Protein 5YKJ (pdb70)

CATH classification: 3.40.30.10 (+1 more: 3.30.1020.10)

Solvent-accessible surface area: 11022 Å² total

Foldseek 3Di:
DDDFQDFADWDWFQKLVGIDIVLVVLAQAKEKEWFDAAAPDPLLVQLLVCQVCVVLQVVLRYAYEYEYQAARVRVVVSQVVSCVVSVHPGRPYIYTHQPFCPSVVSVVQAVDTGHGDDPPPRRQSRGKMFIAHSVRGTHDMDGDTSVDRDDPVVVSQVSVQVVCCVVQVWHADPPDGPQDWTWHALVAQPVNCCVRQNDWDPPDRGTITGTD

B-factor: mean 19.92, std 13.07, range [5.74, 84.4]

Sequence (212 aa):
MLRINSDAPNFDADTTVGKINFYDYLGDSWGVLFSHPADFTPVTTEVSAFAKLKPEFDKRNVKLIGLLSVEDVESHEKWIQDIKEIAKVKNVGFPIIGDTFRNVAFLYDMVDAEGFKNINDGSLKTVRSVFVIDPKKKIRLIFTYPSSTVGRNTSEVLRVIDALQLTDKEGVVTPINWQPADDVIIPPSVSNDEAKAKFGQFNEIKPYLRFTKS

Secondary structure (DSSP, 8-state):
---TTSBPPP-EE-BTTSSEEHHHHHTTSEEEEEEES-SS----HHHHHHHHTHHHHHTTTEEEEEEESS-HHHHHHHHHHHHHHHT-S---S-EEE-TTSHHHHHTTS-S--S----SSSTTTT--EEEEE-TTSBEEEEEE--TTS---HHHHHHHHHHHHHHHHHS-B--TT--TTS-EE--TTS-HHHHHHHH---EEEETTEEEE--

Nearest PDB structures (foldseek):
  5ykj-assembly1_A  TM=1.005E+00  e=1.558E-47  Saccharomyces cerevisiae S288C
  1prx-assembly1_A  TM=9.474E-01  e=1.521E-27  Homo sapiens
  1prx-assembly1_B  TM=9.211E-01  e=3.676E-27  Homo sapiens
  2v41-assembly4_H  TM=9.038E-01  e=1.894E-26  Arenicola marina
  5b6n-assembly2_C  TM=9.114E-01  e=2.012E-24  Homo sapiens

Radius of gyration: 19.31 Å; Cα contacts (8 Å, |Δi|>4): 382; chains: 1; bounding box: 30×36×59 Å

Organism: Saccharomyces cerevisiae (strain ATCC 204508 / S288c) (NCBI:txid559292)

GO terms:
  GO:0005739 mitochondrion (C, IDA)
  GO:0045454 cell redox homeostasis (P, IDA)
  GO:0008379 thioredoxin peroxidase activity (F, IDA)
  GO:0005739 mitochondrion (C, HDA)
  GO:0045454 cell redox homeostasis (P, IMP)
  GO:0008379 thioredoxin peroxidase activity (F, IMP)

Structure (mmCIF, N/CA/C/O backbone):
data_5YKJ
#
_entry.id   5YKJ
#
_cell.length_a   84.030
_cell.length_b   84.030
_cell.length_c   62.784
_cell.angle_alpha   90.00
_cell.angle_beta   90.00
_cell.angle_gamma   90.00
#
_symmetry.space_group_name_H-M   'P 41 21 2'
#
loop_
_entity.id
_entity.type
_entity.pdbx_description
1 polymer 'Peroxiredoxin PRX1, mitochondrial'
2 non-polymer GLYCEROL
3 non-polymer 'SODIUM ION'
4 water water
#
loop_
_atom_site.group_PDB
_atom_site.id
_atom_site.type_symbol
_atom_site.label_atom_id
_atom_site.label_alt_id
_atom_site.label_comp_id
_atom_site.label_asym_id
_atom_site.label_entity_id
_atom_site.label_seq_id
_atom_site.pdbx_PDB_ins_code
_atom_site.Cartn_x
_atom_site.Cartn_y
_atom_site.Cartn_z
_atom_site.occupancy
_atom_site.B_iso_or_equiv
_atom_site.auth_seq_id
_atom_site.auth_comp_id
_atom_site.auth_asym_id
_atom_site.auth_atom_id
_atom_site.pdbx_PDB_model_num
ATOM 1 N N . MET A 1 1 ? 30.462 25.010 -1.905 1.00 21.87 48 MET A N 1
ATOM 2 C CA . MET A 1 1 ? 29.581 24.282 -1.034 1.00 11.39 48 MET A CA 1
ATOM 3 C C . MET A 1 1 ? 29.475 22.849 -1.539 1.00 8.89 48 MET A C 1
ATOM 4 O O . MET A 1 1 ? 29.635 22.583 -2.680 1.00 11.31 48 MET A O 1
ATOM 17 N N . LEU A 1 2 ? 29.176 21.949 -0.622 1.00 9.75 49 LEU A N 1
ATOM 18 C CA . LEU A 1 2 ? 28.956 20.575 -0.994 1.00 9.56 49 LEU A CA 1
ATOM 19 C C . LEU A 1 2 ? 27.621 20.488 -1.751 1.00 9.98 49 LEU A C 1
ATOM 20 O O . LEU A 1 2 ? 26.687 21.065 -1.378 1.00 8.96 49 LEU A O 1
ATOM 36 N N . ARG A 1 3 ? 27.616 19.705 -2.806 1.00 7.82 50 ARG A N 1
ATOM 37 C CA . ARG A 1 3 ? 26.465 19.432 -3.610 1.00 7.55 50 ARG A CA 1
ATOM 38 C C . ARG A 1 3 ? 26.554 17.972 -4.063 1.00 10.81 50 ARG A C 1
ATOM 39 O O . ARG A 1 3 ? 27.519 17.348 -3.867 1.00 8.61 50 ARG A O 1
ATOM 60 N N . ILE A 1 4 ? 25.517 17.487 -4.712 1.00 9.20 51 ILE A N 1
ATOM 61 C CA . ILE A 1 4 ? 25.570 16.146 -5.238 1.00 8.27 51 ILE A CA 1
ATOM 62 C C . ILE A 1 4 ? 26.764 16.134 -6.187 1.00 9.18 51 ILE A C 1
ATOM 63 O O . ILE A 1 4 ? 27.051 17.076 -6.824 1.00 8.90 51 ILE A O 1
ATOM 79 N N . ASN A 1 5 ? 27.455 15.016 -6.173 1.00 8.25 52 ASN A N 1
ATOM 80 C CA . ASN A 1 5 ? 28.663 14.740 -6.910 1.00 13.63 52 ASN A CA 1
ATOM 81 C C . ASN A 1 5 ? 29.943 15.266 -6.307 1.00 10.25 52 ASN A C 1
ATOM 82 O O . ASN A 1 5 ? 30.948 15.018 -6.819 1.00 14.80 52 ASN A O 1
ATOM 93 N N . SER A 1 6 ? 29.839 15.976 -5.193 1.00 11.61 53 SER A N 1
ATOM 94 C CA . SER A 1 6 ? 30.994 16.423 -4.460 1.00 10.58 53 SER A CA 1
ATOM 95 C C . SER A 1 6 ? 31.543 15.228 -3.660 1.00 10.51 53 SER A C 1
ATOM 96 O O . SER A 1 6 ? 30.844 14.371 -3.349 1.00 12.86 53 SER A O 1
ATOM 104 N N . ASP A 1 7 ? 32.810 15.276 -3.349 1.00 12.63 54 ASP A N 1
ATOM 105 C CA . ASP A 1 7 ? 33.395 14.289 -2.486 1.00 11.88 54 ASP A CA 1
ATOM 106 C C . ASP A 1 7 ? 32.927 14.570 -1.063 1.00 12.46 54 ASP A C 1
ATOM 107 O O . ASP A 1 7 ? 32.940 15.631 -0.642 1.00 9.86 54 ASP A O 1
ATOM 116 N N . ALA A 1 8 ? 32.568 13.522 -0.361 1.00 11.49 55 ALA A N 1
ATOM 117 C CA . ALA A 1 8 ? 32.228 13.638 1.025 1.00 8.55 55 ALA A CA 1
ATOM 118 C C . ALA A 1 8 ? 33.551 13.745 1.801 1.00 9.78 55 ALA A C 1
ATOM 119 O O . ALA A 1 8 ? 34.343 12.909 1.786 1.00 10.17 55 ALA A O 1
ATOM 126 N N . PRO A 1 9 ? 33.731 14.863 2.497 1.00 7.77 56 PRO A N 1
ATOM 127 C CA . PRO A 1 9 ? 34.988 15.046 3.215 1.00 12.02 56 PRO A CA 1
ATOM 128 C C . PRO A 1 9 ? 35.214 14.039 4.327 1.00 10.44 56 PRO A C 1
ATOM 129 O O . PRO A 1 9 ? 34.343 13.737 5.018 1.00 10.01 56 PRO A O 1
ATOM 140 N N . ASN A 1 10 ? 36.440 13.560 4.434 1.00 10.18 57 ASN A N 1
ATOM 141 C CA . ASN A 1 10 ? 36.792 12.664 5.486 1.00 10.78 57 ASN A CA 1
ATOM 142 C C . ASN A 1 10 ? 37.025 13.430 6.789 1.00 12.14 57 ASN A C 1
ATOM 143 O O . ASN A 1 10 ? 37.294 14.566 6.783 1.00 11.33 57 ASN A O 1
ATOM 154 N N . PHE A 1 11 ? 36.918 12.733 7.893 1.00 9.06 58 PHE A N 1
ATOM 155 C CA . PHE A 1 11 ? 37.089 13.331 9.184 1.00 12.09 58 PHE A CA 1
ATOM 156 C C . PHE A 1 11 ? 37.366 12.273 10.226 1.00 12.03 58 PHE A C 1
ATOM 157 O O . PHE A 1 11 ? 37.094 11.191 10.017 1.00 11.08 58 PHE A O 1
ATOM 174 N N . ASP A 1 12 ? 37.884 12.714 11.354 1.00 15.35 59 ASP A N 1
ATOM 175 C CA . ASP A 1 12 ? 38.077 11.894 12.512 1.00 13.02 59 ASP A CA 1
ATOM 176 C C . ASP A 1 12 ? 37.099 12.413 13.557 1.00 16.57 59 ASP A C 1
ATOM 177 O O . ASP A 1 12 ? 36.918 13.561 13.666 1.00 13.66 59 ASP A O 1
ATOM 186 N N . ALA A 1 13 ? 36.490 11.526 14.301 1.00 13.19 60 ALA A N 1
ATOM 187 C CA . ALA A 1 13 ? 35.552 11.947 15.311 1.00 14.04 60 ALA A CA 1
ATOM 188 C C . ALA A 1 13 ? 35.417 10.938 16.418 1.00 16.00 60 ALA A C 1
ATOM 189 O O . ALA A 1 13 ? 35.706 9.833 16.248 1.00 11.57 60 ALA A O 1
ATOM 196 N N . ASP A 1 14 ? 34.931 11.438 17.538 1.00 15.29 61 ASP A N 1
ATOM 197 C CA . ASP A 1 14 ? 34.555 10.650 18.679 1.00 13.67 61 ASP A CA 1
ATOM 198 C C . ASP A 1 14 ? 33.079 10.273 18.453 1.00 14.72 61 ASP A C 1
ATOM 199 O O . ASP A 1 14 ? 32.306 11.068 18.047 1.00 13.34 61 ASP A O 1
ATOM 208 N N . THR A 1 15 ? 32.775 9.020 18.708 1.00 13.20 62 THR A N 1
ATOM 209 C CA . THR A 1 15 ? 31.455 8.491 18.505 1.00 11.34 62 THR A CA 1
ATOM 210 C C . THR A 1 15 ? 31.097 7.472 19.583 1.00 11.88 62 THR A C 1
ATOM 211 O O . THR A 1 15 ? 31.906 7.112 20.388 1.00 13.68 62 THR A O 1
ATOM 222 N N . THR A 1 16 ? 29.854 7.030 19.502 1.00 17.28 63 THR A N 1
ATOM 223 C CA . THR A 1 16 ? 29.278 6.053 20.396 1.00 17.12 63 THR A CA 1
ATOM 224 C C . THR A 1 16 ? 29.937 4.706 20.234 1.00 27.48 63 THR A C 1
ATOM 225 O O . THR A 1 16 ? 29.723 3.879 21.046 1.00 19.55 63 THR A O 1
ATOM 236 N N . VAL A 1 17 ? 30.691 4.506 19.171 1.00 17.36 64 VAL A N 1
ATOM 237 C CA . VAL A 1 17 ? 31.456 3.265 18.957 1.00 14.83 64 VAL A CA 1
ATOM 238 C C . VAL A 1 17 ? 32.951 3.438 19.115 1.00 19.19 64 VAL A C 1
ATOM 239 O O . VAL A 1 17 ? 33.680 2.580 18.759 1.00 20.93 64 VAL A O 1
ATOM 252 N N . GLY A 1 18 ? 33.345 4.571 19.647 1.00 16.36 65 GLY A N 1
ATOM 253 C CA . GLY A 1 18 ? 34.724 4.942 19.821 1.00 21.60 65 GLY A CA 1
ATOM 254 C C . GLY A 1 18 ? 35.205 5.877 18.729 1.00 18.57 65 GLY A C 1
ATOM 255 O O . GLY A 1 18 ? 34.447 6.261 17.893 1.00 16.06 65 GLY A O 1
ATOM 259 N N . LYS A 1 19 ? 36.467 6.242 18.755 1.00 16.39 66 LYS A N 1
ATOM 260 C CA . LYS A 1 19 ? 36.996 7.086 17.749 1.00 14.71 66 LYS A CA 1
ATOM 261 C C . LYS A 1 19 ? 37.003 6.412 16.376 1.00 19.78 66 LYS A C 1
ATOM 262 O O . LYS A 1 19 ? 37.377 5.310 16.252 1.00 19.24 66 LYS A O 1
ATOM 281 N N . ILE A 1 20 ? 36.592 7.151 15.364 1.00 14.74 67 ILE A N 1
ATOM 282 C CA . ILE A 1 20 ? 36.578 6.662 14.024 1.00 16.77 67 ILE A CA 1
ATOM 283 C C . ILE A 1 20 ? 37.209 7.635 13.048 1.00 13.36 67 ILE A C 1
ATOM 284 O O . ILE A 1 20 ? 37.387 8.759 13.329 1.00 14.52 67 ILE A O 1
ATOM 300 N N . ASN A 1 21 ? 37.531 7.101 11.893 1.00 14.79 68 ASN A N 1
ATOM 301 C CA . ASN A 1 21 ? 37.929 7.863 10.749 1.00 13.02 68 ASN A CA 1
ATOM 302 C C . ASN A 1 21 ? 36.736 7.524 9.825 1.00 13.20 68 ASN A C 1
ATOM 303 O O . ASN A 1 21 ? 36.441 6.425 9.666 1.00 13.07 68 ASN A O 1
ATOM 314 N N . PHE A 1 22 ? 36.085 8.518 9.249 1.00 11.59 69 PHE A N 1
ATOM 315 C CA . PHE A 1 22 ? 34.907 8.276 8.462 1.00 11.63 69 PHE A CA 1
ATOM 316 C C . PHE A 1 22 ? 35.081 7.357 7.281 1.00 12.06 69 PHE A C 1
ATOM 317 O O . PHE A 1 22 ? 34.321 6.498 7.094 1.00 11.55 69 PHE A O 1
ATOM 334 N N . TYR A 1 23 ? 36.102 7.585 6.493 1.00 11.11 70 TYR A N 1
ATOM 335 C CA . TYR A 1 23 ? 36.351 6.750 5.337 1.00 13.93 70 TYR A CA 1
ATOM 336 C C . TYR A 1 23 ? 36.615 5.285 5.746 1.00 16.49 70 TYR A C 1
ATOM 337 O O . TYR A 1 23 ? 36.144 4.392 5.136 1.00 11.29 70 TYR A O 1
ATOM 355 N N . ASP A 1 24 ? 37.389 5.125 6.805 1.00 13.70 71 ASP A N 1
ATOM 356 C CA . ASP A 1 24 ? 37.694 3.815 7.333 1.00 14.78 71 ASP A CA 1
ATOM 357 C C . ASP A 1 24 ? 36.437 3.136 7.821 1.00 14.79 71 ASP A C 1
ATOM 358 O O . ASP A 1 24 ? 36.275 1.962 7.617 1.00 16.66 71 ASP A O 1
ATOM 367 N N . TYR A 1 25 ? 35.560 3.882 8.464 1.00 14.95 72 TYR A N 1
ATOM 368 C CA . TYR A 1 25 ? 34.342 3.281 8.929 1.00 18.65 72 TYR A CA 1
ATOM 369 C C . TYR A 1 25 ? 33.509 2.768 7.759 1.00 18.98 72 TYR A C 1
ATOM 370 O O . TYR A 1 25 ? 32.969 1.712 7.796 1.00 12.47 72 TYR A O 1
ATOM 388 N N . LEU A 1 26 ? 33.385 3.594 6.742 1.00 11.46 73 LEU A N 1
ATOM 389 C CA . LEU A 1 26 ? 32.606 3.252 5.588 1.00 12.04 73 LEU A CA 1
ATOM 390 C C . LEU A 1 26 ? 33.190 2.103 4.783 1.00 17.00 73 LEU A C 1
ATOM 391 O O . LEU A 1 26 ? 32.508 1.325 4.287 1.00 13.45 73 LEU A O 1
ATOM 407 N N . GLY A 1 27 ? 34.490 2.095 4.668 1.00 18.10 74 GLY A N 1
ATOM 408 C CA . GLY A 1 27 ? 35.133 1.081 3.880 1.00 17.47 74 GLY A CA 1
ATOM 409 C C . GLY A 1 27 ? 34.686 1.164 2.455 1.00 18.44 74 GLY A C 1
ATOM 410 O O . GLY A 1 27 ? 34.651 2.204 1.896 1.00 17.79 74 GLY A O 1
ATOM 414 N N . ASP A 1 28 ? 34.331 0.027 1.889 1.00 16.36 75 ASP A N 1
ATOM 415 C CA . ASP A 1 28 ? 33.828 -0.039 0.549 1.00 15.30 75 ASP A CA 1
ATOM 416 C C . ASP A 1 28 ? 32.290 -0.121 0.500 1.00 21.83 75 ASP A C 1
ATOM 417 O O . ASP A 1 28 ? 31.757 -0.514 -0.461 1.00 21.16 75 ASP A O 1
ATOM 426 N N . SER A 1 29 ? 31.618 0.243 1.569 1.00 16.01 76 SER A N 1
ATOM 427 C CA . SER A 1 29 ? 30.195 0.209 1.616 1.00 10.95 76 SER A CA 1
ATOM 428 C C . SER A 1 29 ? 29.622 1.564 1.203 1.00 12.51 76 SER A C 1
ATOM 429 O O . SER A 1 29 ? 30.314 2.535 1.162 1.00 12.50 76 SER A O 1
ATOM 437 N N . TRP A 1 30 ? 28.351 1.572 0.925 1.00 10.79 77 TRP A N 1
ATOM 438 C CA . TRP A 1 30 ? 27.649 2.820 0.703 1.00 11.32 77 TRP A CA 1
ATOM 439 C C . TRP A 1 30 ? 27.436 3.347 2.137 1.00 10.47 77 TRP A C 1
ATOM 440 O O . TRP A 1 30 ? 27.527 2.641 3.087 1.00 10.93 77 TRP A O 1
ATOM 461 N N . GLY A 1 31 ? 27.117 4.617 2.208 1.00 10.05 78 GLY A N 1
ATOM 462 C CA . GLY A 1 31 ? 26.867 5.258 3.459 1.00 12.70 78 GLY A CA 1
ATOM 463 C C . GLY A 1 31 ? 25.677 6.223 3.474 1.00 8.83 78 GLY A C 1
ATOM 464 O O . GLY A 1 31 ? 25.391 6.820 2.517 1.00 9.69 78 GLY A O 1
ATOM 468 N N . VAL A 1 32 ? 25.037 6.292 4.617 1.00 9.08 79 VAL A N 1
ATOM 469 C CA . VAL A 1 32 ? 23.990 7.248 4.877 1.00 8.78 79 VAL A CA 1
ATOM 470 C C . VAL A 1 32 ? 24.387 8.031 6.150 1.00 9.73 79 VAL A C 1
ATOM 471 O O . VAL A 1 32 ? 24.411 7.487 7.210 1.00 9.69 79 VAL A O 1
ATOM 484 N N . LEU A 1 33 ? 24.711 9.311 5.967 1.00 8.56 80 LEU A N 1
ATOM 485 C CA . LEU A 1 33 ? 25.038 10.159 7.071 1.00 7.82 80 LEU A CA 1
ATOM 486 C C . LEU A 1 33 ? 23.802 11.051 7.339 1.00 6.41 80 LEU A C 1
ATOM 487 O O . LEU A 1 33 ? 23.414 11.769 6.488 1.00 8.67 80 LEU A O 1
ATOM 503 N N . PHE A 1 34 ? 23.222 10.930 8.521 1.00 6.42 81 PHE A N 1
ATOM 504 C CA . PHE A 1 34 ? 22.056 11.667 8.901 1.00 7.72 81 PHE A CA 1
ATOM 505 C C . PHE A 1 34 ? 22.326 12.529 10.140 1.00 10.55 81 PHE A C 1
ATOM 506 O O . PHE A 1 34 ? 22.959 12.137 11.014 1.00 9.96 81 PHE A O 1
ATOM 523 N N . SER A 1 35 ? 21.786 13.736 10.083 1.00 7.65 82 SER A N 1
ATOM 524 C CA . SER A 1 35 ? 22.038 14.763 11.023 1.00 7.56 82 SER A CA 1
ATOM 525 C C . SER A 1 35 ? 20.883 15.212 11.912 1.00 6.75 82 SER A C 1
ATOM 526 O O . SER A 1 35 ? 19.806 15.225 11.514 1.00 8.16 82 SER A O 1
ATOM 534 N N . HIS A 1 36 ? 21.248 15.550 13.143 1.00 8.04 83 HIS A N 1
ATOM 535 C CA . HIS A 1 36 ? 20.340 16.022 14.158 1.00 7.39 83 HIS A CA 1
ATOM 536 C C . HIS A 1 36 ? 20.913 17.207 14.915 1.00 10.41 83 HIS A C 1
ATOM 537 O O . HIS A 1 36 ? 22.010 17.230 15.226 1.00 9.78 83 HIS A O 1
ATOM 551 N N . PRO A 1 37 ? 20.064 18.208 15.193 1.00 7.84 84 PRO A N 1
ATOM 552 C CA . PRO A 1 37 ? 20.533 19.377 15.925 1.00 9.85 84 PRO A CA 1
ATOM 553 C C . PRO A 1 37 ? 20.900 19.116 17.402 1.00 12.89 84 PRO A C 1
ATOM 554 O O . PRO A 1 37 ? 21.734 19.759 17.910 1.00 13.25 84 PRO A O 1
ATOM 565 N N . ALA A 1 38 ? 20.197 18.203 18.031 1.00 9.45 85 ALA A N 1
ATOM 566 C CA . ALA A 1 38 ? 20.383 17.929 19.442 1.00 9.00 85 ALA A CA 1
ATOM 567 C C . ALA A 1 38 ? 19.877 16.552 19.823 1.00 12.97 85 ALA A C 1
ATOM 568 O O . ALA A 1 38 ? 19.140 15.981 19.116 1.00 13.12 85 ALA A O 1
ATOM 575 N N . ASP A 1 39 ? 20.297 16.050 20.972 1.00 10.62 86 ASP A N 1
ATOM 576 C CA . ASP A 1 39 ? 19.828 14.792 21.474 1.00 11.24 86 ASP A CA 1
ATOM 577 C C . ASP A 1 39 ? 18.538 15.033 22.255 1.00 12.90 86 ASP A C 1
ATOM 578 O O . ASP A 1 39 ? 18.237 16.094 22.575 1.00 11.18 86 ASP A O 1
ATOM 587 N N . PHE A 1 40 ? 17.823 13.971 22.542 1.00 10.19 87 PHE A N 1
ATOM 588 C CA . PHE A 1 40 ? 16.601 14.020 23.365 1.00 8.75 87 PHE A CA 1
ATOM 589 C C . PHE A 1 40 ? 15.540 14.955 22.826 1.00 10.92 87 PHE A C 1
ATOM 590 O O . PHE A 1 40 ? 14.898 15.601 23.530 1.00 12.70 87 PHE A O 1
ATOM 607 N N . THR A 1 41 ? 15.410 14.951 21.519 1.00 10.16 88 THR A N 1
ATOM 608 C CA . THR A 1 41 ? 14.391 15.710 20.813 1.00 10.41 88 THR A CA 1
ATOM 609 C C . THR A 1 41 ? 13.505 14.665 20.118 1.00 11.54 88 THR A C 1
ATOM 610 O O . THR A 1 41 ? 13.956 13.700 19.631 1.00 11.59 88 THR A O 1
ATOM 621 N N . PRO A 1 42 ? 12.205 14.934 20.133 1.00 11.82 89 PRO A N 1
ATOM 622 C CA . PRO A 1 42 ? 11.296 13.916 19.674 1.00 8.91 89 PRO A CA 1
ATOM 623 C C . PRO A 1 42 ? 11.309 13.401 18.245 1.00 11.29 89 PRO A C 1
ATOM 624 O O . PRO A 1 42 ? 11.335 12.249 18.118 1.00 10.42 89 PRO A O 1
ATOM 635 N N . VAL A 1 43 ? 11.313 14.262 17.255 1.00 9.32 90 VAL A N 1
ATOM 636 C CA . VAL A 1 43 ? 11.298 13.748 15.920 1.00 7.40 90 VAL A CA 1
ATOM 637 C C . VAL A 1 43 ? 12.564 12.956 15.633 1.00 7.99 90 VAL A C 1
ATOM 638 O O . VAL A 1 43 ? 12.512 11.900 15.177 1.00 8.57 90 VAL A O 1
ATOM 663 N N . THR A 1 45 ? 14.467 11.473 17.699 1.00 12.47 92 THR A N 1
ATOM 664 C CA . THR A 1 45 ? 14.465 10.234 18.429 1.00 7.84 92 THR A CA 1
ATOM 665 C C . THR A 1 45 ? 13.684 9.127 17.668 1.00 11.02 92 THR A C 1
ATOM 666 O O . THR A 1 45 ? 14.102 8.018 17.609 1.00 10.90 92 THR A O 1
ATOM 677 N N . THR A 1 46 ? 12.545 9.482 17.106 1.00 10.52 93 THR A N 1
ATOM 678 C CA . THR A 1 46 ? 11.791 8.527 16.320 1.00 11.78 93 THR A CA 1
ATOM 679 C C . THR A 1 46 ? 12.549 8.087 15.070 1.00 11.11 93 THR A C 1
ATOM 680 O O . THR A 1 46 ? 12.445 7.001 14.681 1.00 9.92 93 THR A O 1
ATOM 691 N N . GLU A 1 47 ? 13.283 9.025 14.480 1.00 10.49 94 GLU A N 1
ATOM 692 C CA . GLU A 1 47 ? 14.057 8.759 13.287 1.00 12.04 94 GLU A CA 1
ATOM 693 C C . GLU A 1 47 ? 15.230 7.800 13.514 1.00 9.31 94 GLU A C 1
ATOM 694 O O . GLU A 1 47 ? 15.409 6.890 12.796 1.00 10.58 94 GLU A O 1
ATOM 706 N N . VAL A 1 48 ? 15.980 8.043 14.559 1.00 8.76 95 VAL A N 1
ATOM 707 C CA . VAL A 1 48 ? 17.062 7.177 14.874 1.00 8.75 95 VAL A CA 1
ATOM 708 C C . VAL A 1 48 ? 16.543 5.784 15.242 1.00 13.52 95 VAL A C 1
ATOM 709 O O . VAL A 1 48 ? 17.100 4.820 14.924 1.00 10.03 95 VAL A O 1
ATOM 722 N N . SER A 1 49 ? 15.432 5.774 15.913 1.00 11.94 96 SER A N 1
ATOM 723 C CA . SER A 1 49 ? 14.804 4.519 16.288 1.00 9.38 96 SER A CA 1
ATOM 724 C C . SER A 1 49 ? 14.452 3.704 15.052 1.00 11.55 96 SER A C 1
ATOM 725 O O . SER A 1 49 ? 14.636 2.539 15.018 1.00 12.63 96 SER A O 1
ATOM 733 N N . ALA A 1 50 ? 13.905 4.366 14.057 1.00 11.66 97 ALA A N 1
ATOM 734 C CA . ALA A 1 50 ? 13.531 3.678 12.834 1.00 11.99 97 ALA A CA 1
ATOM 735 C C . ALA A 1 50 ? 14.747 3.122 12.077 1.00 10.51 97 ALA A C 1
ATOM 736 O O . ALA A 1 50 ? 14.732 2.026 11.635 1.00 10.88 97 ALA A O 1
ATOM 743 N N . PHE A 1 51 ? 15.792 3.930 11.965 1.00 9.47 98 PHE A N 1
ATOM 744 C CA . PHE A 1 51 ? 16.986 3.473 11.304 1.00 10.85 98 PHE A CA 1
ATOM 745 C C . PHE A 1 51 ? 17.565 2.294 12.060 1.00 13.85 98 PHE A C 1
ATOM 746 O O . PHE A 1 51 ? 18.081 1.416 11.485 1.00 13.14 98 PHE A O 1
ATOM 763 N N . ALA A 1 52 ? 17.495 2.355 13.370 1.00 11.09 99 ALA A N 1
ATOM 764 C CA . ALA A 1 52 ? 17.997 1.225 14.165 1.00 9.18 99 ALA A CA 1
ATOM 765 C C . ALA A 1 52 ? 17.214 -0.063 13.911 1.00 14.84 99 ALA A C 1
ATOM 766 O O . ALA A 1 52 ? 17.772 -1.085 13.780 1.00 16.40 99 ALA A O 1
ATOM 773 N N . LYS A 1 53 ? 15.923 0.039 13.883 1.00 9.68 100 LYS A N 1
ATOM 774 C CA . LYS A 1 53 ? 15.092 -1.123 13.648 1.00 12.35 100 LYS A CA 1
ATOM 775 C C . LYS A 1 53 ? 15.324 -1.686 12.272 1.00 16.43 100 LYS A C 1
ATOM 776 O O . LYS A 1 53 ? 15.228 -2.842 12.075 1.00 18.22 100 LYS A O 1
ATOM 795 N N . LEU A 1 54 ? 15.534 -0.801 11.318 1.00 14.59 101 LEU A N 1
ATOM 796 C CA . LEU A 1 54 ? 15.699 -1.203 9.937 1.00 13.03 101 LEU A CA 1
ATOM 797 C C . LEU A 1 54 ? 17.121 -1.465 9.475 1.00 14.59 101 LEU A C 1
ATOM 798 O O . LEU A 1 54 ? 17.313 -1.723 8.362 1.00 15.52 101 LEU A O 1
ATOM 814 N N . LYS A 1 55 ? 18.080 -1.481 10.378 1.00 14.61 102 LYS A N 1
ATOM 815 C CA . LYS A 1 55 ? 19.464 -1.643 10.008 1.00 14.16 102 LYS A CA 1
ATOM 816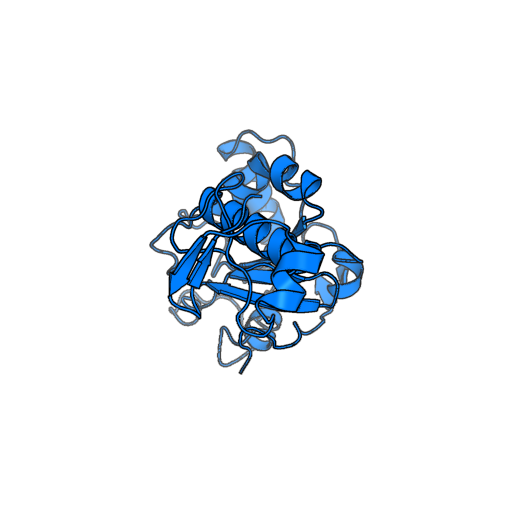 C C . LYS A 1 55 ? 19.697 -2.898 9.104 1.00 14.11 102 LYS A C 1
ATOM 817 O O . LYS A 1 55 ? 20.486 -2.874 8.260 1.00 13.54 102 LYS A O 1
ATOM 836 N N . PRO A 1 56 ? 18.942 -3.982 9.325 1.00 19.90 103 PRO A N 1
ATOM 837 C CA . PRO A 1 56 ? 19.114 -5.160 8.453 1.00 25.33 103 PRO A CA 1
ATOM 838 C C . PRO A 1 56 ? 18.822 -4.879 6.988 1.00 15.77 103 PRO A C 1
ATOM 839 O O . PRO A 1 56 ? 19.397 -5.495 6.157 1.00 18.06 103 PRO A O 1
ATOM 850 N N . GLU A 1 57 ? 17.877 -3.984 6.754 1.00 14.26 104 GLU A N 1
ATOM 851 C CA . GLU A 1 57 ? 17.512 -3.571 5.420 1.00 14.07 104 GLU A CA 1
ATOM 852 C C . GLU A 1 57 ? 18.704 -2.856 4.757 1.00 13.18 104 GLU A C 1
ATOM 853 O O . GLU A 1 57 ? 18.942 -3.006 3.600 1.00 16.31 104 GLU A O 1
ATOM 865 N N . PHE A 1 58 ? 19.408 -2.043 5.530 1.00 12.14 105 PHE A N 1
ATOM 866 C CA . PHE A 1 58 ? 20.588 -1.378 5.060 1.00 12.98 105 PHE A CA 1
ATOM 867 C C . PHE A 1 58 ? 21.797 -2.330 4.915 1.00 13.15 105 PHE A C 1
ATOM 868 O O . PHE A 1 58 ? 22.506 -2.272 3.981 1.00 11.69 105 PHE A O 1
ATOM 885 N N . ASP A 1 59 ? 21.937 -3.240 5.874 1.00 12.97 106 ASP A N 1
ATOM 886 C CA . ASP A 1 59 ? 23.021 -4.160 5.804 1.00 13.23 106 ASP A CA 1
ATOM 887 C C . ASP A 1 59 ? 22.978 -4.966 4.504 1.00 13.12 106 ASP A C 1
ATOM 888 O O . ASP A 1 59 ? 23.967 -5.163 3.895 1.00 16.16 106 ASP A O 1
ATOM 897 N N . LYS A 1 60 ? 21.808 -5.399 4.118 1.00 14.50 107 LYS A N 1
ATOM 898 C CA . LYS A 1 60 ? 21.711 -6.214 2.939 1.00 22.28 107 LYS A CA 1
ATOM 899 C C . LYS A 1 60 ? 22.001 -5.481 1.656 1.00 18.22 107 LYS A C 1
ATOM 900 O O . LYS A 1 60 ? 22.208 -6.088 0.652 1.00 14.55 107 LYS A O 1
ATOM 919 N N . ARG A 1 61 ? 21.996 -4.156 1.725 1.00 15.09 108 ARG A N 1
ATOM 920 C CA . ARG A 1 61 ? 22.293 -3.374 0.572 1.00 16.95 108 ARG A CA 1
ATOM 921 C C . ARG A 1 61 ? 23.727 -2.836 0.624 1.00 14.46 108 ARG A C 1
ATOM 922 O O . ARG A 1 61 ? 24.047 -1.983 -0.080 1.00 13.64 108 ARG A O 1
ATOM 943 N N . ASN A 1 62 ? 24.545 -3.380 1.510 1.00 14.17 109 ASN A N 1
ATOM 944 C CA . ASN A 1 62 ? 25.909 -2.903 1.691 1.00 11.05 109 ASN A CA 1
ATOM 945 C C . ASN A 1 62 ? 25.962 -1.402 2.014 1.00 11.05 109 ASN A C 1
ATOM 946 O O . ASN A 1 62 ? 26.739 -0.705 1.491 1.00 12.17 109 ASN A O 1
ATOM 957 N N . VAL A 1 63 ? 25.066 -0.971 2.882 1.00 11.03 110 VAL A N 1
ATOM 958 C CA . VAL A 1 63 ? 24.994 0.401 3.335 1.00 11.80 110 VAL A CA 1
ATOM 959 C C . VAL A 1 63 ? 25.233 0.490 4.857 1.00 11.04 110 VAL A C 1
ATOM 960 O O . VAL A 1 63 ? 24.613 -0.176 5.582 1.00 12.56 110 VAL A O 1
ATOM 973 N N . LYS A 1 64 ? 26.143 1.359 5.262 1.00 9.58 111 LYS A N 1
ATOM 974 C CA . LYS A 1 64 ? 26.432 1.615 6.642 1.00 12.96 111 LYS A CA 1
ATOM 975 C C . LYS A 1 64 ? 25.800 2.957 7.035 1.00 12.78 111 LYS A C 1
ATOM 976 O O . LYS A 1 64 ? 25.896 3.902 6.335 1.00 11.20 111 LYS A O 1
ATOM 995 N N . LEU A 1 65 ? 25.145 2.951 8.182 1.00 10.22 112 LEU A N 1
ATOM 996 C CA . LEU A 1 65 ? 24.500 4.100 8.737 1.00 10.69 112 LEU A CA 1
ATOM 997 C C . LEU A 1 65 ? 25.427 4.784 9.722 1.00 8.81 112 LEU A C 1
ATOM 998 O O . LEU A 1 65 ? 26.254 4.199 10.317 1.00 8.83 112 LEU A O 1
ATOM 1014 N N . ILE A 1 66 ? 25.263 6.085 9.804 1.00 11.75 113 ILE A N 1
ATOM 1015 C CA . ILE A 1 66 ? 25.986 6.897 10.763 1.00 8.94 113 ILE A CA 1
ATOM 1016 C C . ILE A 1 66 ? 25.209 8.185 11.060 1.00 7.24 113 ILE A C 1
ATOM 1017 O O . ILE A 1 66 ? 24.829 8.869 10.207 1.00 8.33 113 ILE A O 1
ATOM 1033 N N . GLY A 1 67 ? 25.016 8.405 12.320 1.00 7.31 114 GLY A N 1
ATOM 1034 C CA . GLY A 1 67 ? 24.280 9.512 12.753 1.00 7.08 114 GLY A CA 1
ATOM 1035 C C . GLY A 1 67 ? 25.148 10.718 13.259 1.00 8.58 114 GLY A C 1
ATOM 1036 O O . GLY A 1 67 ? 26.259 10.474 13.635 1.00 10.44 114 GLY A O 1
ATOM 1040 N N A LEU A 1 68 ? 24.808 12.022 13.163 0.60 7.23 115 LEU A N 1
ATOM 1041 N N B LEU A 1 68 ? 24.807 12.021 13.166 0.40 7.72 115 LEU A N 1
ATOM 1042 C CA A LEU A 1 68 ? 25.545 13.085 13.689 0.60 8.45 115 LEU A CA 1
ATOM 1043 C CA B LEU A 1 68 ? 25.547 13.086 13.684 0.40 8.86 115 LEU A CA 1
ATOM 1044 C C A LEU A 1 68 ? 24.514 13.867 14.455 0.60 11.37 115 LEU A C 1
ATOM 1045 C C B LEU A 1 68 ? 24.516 13.868 14.453 0.40 9.81 115 LEU A C 1
ATOM 1046 O O A LEU A 1 68 ? 23.483 14.145 14.043 0.60 9.40 115 LEU A O 1
ATOM 1047 O O B LEU A 1 68 ? 23.484 14.145 14.043 0.40 9.76 115 LEU A O 1
ATOM 1078 N N . SER A 1 69 ? 24.950 14.291 15.639 1.00 10.14 116 SER A N 1
ATOM 1079 C CA . SER A 1 69 ? 24.172 15.133 16.515 1.00 7.68 116 SER A CA 1
ATOM 1080 C C . SER A 1 69 ? 25.140 16.064 17.272 1.00 10.88 116 SER A C 1
ATOM 1081 O O . SER A 1 69 ? 26.163 15.621 17.668 1.00 8.93 116 SER A O 1
ATOM 1090 N N . 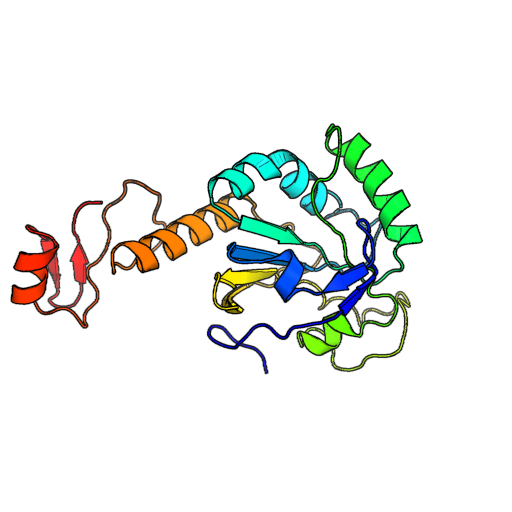VAL A 1 70 ? 24.763 17.333 17.474 1.00 10.98 117 VAL A N 1
ATOM 1091 C CA . VAL A 1 70 ? 25.598 18.251 18.151 1.00 11.68 117 VAL A CA 1
ATOM 1092 C C . VAL A 1 70 ? 25.590 18.248 19.636 1.00 14.62 117 VAL A C 1
ATOM 1093 O O . VAL A 1 70 ? 25.149 19.139 20.231 1.00 16.45 117 VAL A O 1
ATOM 1106 N N . GLU A 1 71 ? 26.132 17.182 20.167 1.00 13.16 118 GLU A N 1
ATOM 1107 C CA . GLU A 1 71 ? 26.317 16.956 21.580 1.00 11.33 118 GLU A CA 1
ATOM 1108 C C . GLU A 1 71 ? 27.498 16.002 21.757 1.00 11.90 118 GLU A C 1
ATOM 1109 O O . GLU A 1 71 ? 27.981 15.487 20.846 1.00 13.21 118 GLU A O 1
ATOM 1121 N N . ASP A 1 72 ? 27.933 15.837 22.987 1.00 10.64 119 ASP A N 1
ATOM 1122 C CA . ASP A 1 72 ? 29.027 14.939 23.284 1.00 12.63 119 ASP A CA 1
ATOM 1123 C C . ASP A 1 72 ? 28.626 13.462 23.274 1.00 15.10 119 ASP A C 1
ATOM 1124 O O . ASP A 1 72 ? 27.504 13.155 23.273 1.00 13.84 119 ASP A O 1
ATOM 1133 N N . VAL A 1 73 ? 29.594 12.577 23.231 1.00 13.36 120 VAL A N 1
ATOM 1134 C CA . VAL A 1 73 ? 29.355 11.164 23.187 1.00 10.83 120 VAL A CA 1
ATOM 1135 C C . VAL A 1 73 ? 28.626 10.687 24.431 1.00 18.73 120 VAL A C 1
ATOM 1136 O O . VAL A 1 73 ? 27.799 9.864 24.353 1.00 13.33 120 VAL A O 1
ATOM 1149 N N . GLU A 1 74 ? 28.967 11.254 25.559 1.00 17.82 121 GLU A N 1
ATOM 1150 C CA . GLU A 1 74 ? 28.302 10.846 26.768 1.00 16.96 121 GLU A CA 1
ATOM 1151 C C . GLU A 1 74 ? 26.812 11.093 26.658 1.00 18.76 121 GLU A C 1
ATOM 1152 O O . GLU A 1 74 ? 26.030 10.274 27.033 1.00 16.18 121 GLU A O 1
ATOM 1164 N N . SER A 1 75 ? 26.443 12.222 26.111 1.00 13.98 122 SER A N 1
ATOM 1165 C CA . SER A 1 75 ? 25.045 12.505 25.923 1.00 12.50 122 SER A CA 1
ATOM 1166 C C . SER A 1 75 ? 24.427 11.513 24.934 1.00 14.46 122 SER A C 1
ATOM 1167 O O . SER A 1 75 ? 23.399 10.977 25.166 1.00 12.79 122 SER A O 1
ATOM 1175 N N . HIS A 1 76 ? 25.137 11.236 23.858 1.00 12.27 123 HIS A N 1
ATOM 1176 C CA . HIS A 1 76 ? 24.641 10.304 22.860 1.00 10.49 123 HIS A CA 1
ATOM 1177 C C . HIS A 1 76 ? 24.428 8.911 23.439 1.00 11.63 123 HIS A C 1
ATOM 1178 O O . HIS A 1 76 ? 23.534 8.262 23.050 1.00 11.85 123 HIS A O 1
ATOM 1193 N N . GLU A 1 77 ? 25.306 8.491 24.337 1.00 13.61 124 GLU A N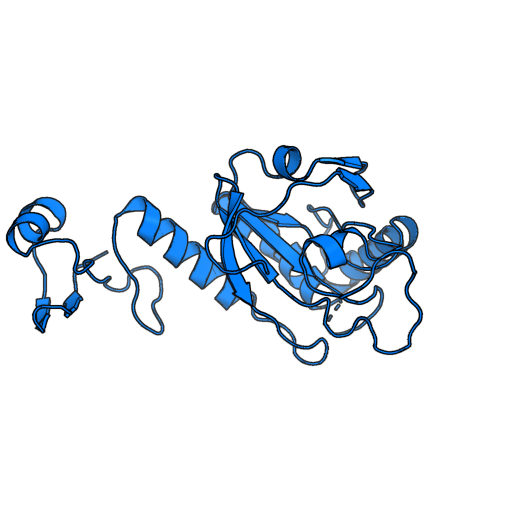 1
ATOM 1194 C CA . GLU A 1 77 ? 25.141 7.193 24.944 1.00 12.18 124 GLU A CA 1
ATOM 1195 C C . GLU A 1 77 ? 23.834 7.071 25.728 1.00 14.77 124 GLU A C 1
ATOM 1196 O O . GLU A 1 77 ? 23.160 6.095 25.591 1.00 15.40 124 GLU A O 1
ATOM 1208 N N . LYS A 1 78 ? 23.500 8.092 26.500 1.00 11.89 125 LYS A N 1
ATOM 1209 C CA . LYS A 1 78 ? 22.255 8.117 27.228 1.00 12.94 125 LYS A CA 1
ATOM 1210 C C . LYS A 1 78 ? 21.057 8.140 26.273 1.00 12.05 125 LYS A C 1
ATOM 1211 O O . LYS A 1 78 ? 20.090 7.506 26.489 1.00 11.98 125 LYS A O 1
ATOM 1230 N N . TRP A 1 79 ? 21.189 8.914 25.195 1.00 11.60 126 TRP A N 1
ATOM 1231 C CA . TRP A 1 79 ? 20.140 9.010 24.194 1.00 12.94 126 TRP A CA 1
ATOM 1232 C C . TRP A 1 79 ? 19.908 7.634 23.559 1.00 10.39 126 TRP A C 1
ATOM 1233 O O . TRP A 1 79 ? 18.826 7.241 23.388 1.00 10.52 126 TRP A O 1
ATOM 1254 N N . ILE A 1 80 ? 20.989 6.931 23.266 1.00 10.22 127 ILE A N 1
ATOM 1255 C CA . ILE A 1 80 ? 20.831 5.599 22.682 1.00 11.42 127 ILE A CA 1
ATOM 1256 C C . ILE A 1 80 ? 20.075 4.641 23.610 1.00 13.65 127 ILE A C 1
ATOM 1257 O O . ILE A 1 80 ? 19.422 3.817 23.145 1.00 11.03 127 ILE A O 1
ATOM 1273 N N . GLN A 1 81 ? 20.255 4.798 24.905 1.00 13.00 128 GLN A N 1
ATOM 1274 C CA . GLN A 1 81 ? 19.529 3.964 25.839 1.00 12.61 128 GLN A CA 1
ATOM 1275 C C . GLN A 1 81 ? 18.033 4.231 25.710 1.00 12.83 128 GLN A C 1
ATOM 1276 O O . GLN A 1 81 ? 17.270 3.324 25.731 1.00 13.09 128 GLN A O 1
ATOM 1290 N N . ASP A 1 82 ? 17.649 5.480 25.577 1.00 12.01 129 ASP A N 1
ATOM 1291 C CA . ASP A 1 82 ? 16.250 5.796 25.405 1.00 12.72 129 ASP A CA 1
ATOM 1292 C C . ASP A 1 82 ? 15.728 5.233 24.070 1.00 19.04 129 ASP A C 1
ATOM 1293 O O . ASP A 1 82 ? 14.692 4.687 24.002 1.00 14.46 129 ASP A O 1
ATOM 1302 N N . ILE A 1 83 ? 16.531 5.393 23.032 1.00 11.40 130 ILE A N 1
ATOM 1303 C CA . ILE A 1 83 ? 16.164 4.913 21.701 1.00 14.70 130 ILE A CA 1
ATOM 1304 C C . ILE A 1 83 ? 15.960 3.381 21.708 1.00 16.09 130 ILE A C 1
ATOM 1305 O O . ILE A 1 83 ? 15.034 2.898 21.154 1.00 15.81 130 ILE A O 1
ATOM 1321 N N . LYS A 1 84 ? 16.819 2.654 22.401 1.00 12.43 131 LYS A N 1
ATOM 1322 C CA . LYS A 1 84 ? 16.673 1.222 22.489 1.00 13.49 131 LYS A CA 1
ATOM 1323 C C . LYS A 1 84 ? 15.301 0.883 23.101 1.00 19.50 131 LYS A C 1
ATOM 1324 O O . LYS A 1 84 ? 14.587 0.058 22.608 1.00 17.79 131 LYS A O 1
ATOM 1343 N N . GLU A 1 85 ? 14.967 1.578 24.159 1.00 12.67 132 GLU A N 1
ATOM 1344 C CA . GLU A 1 85 ? 13.689 1.376 24.819 1.00 17.97 132 GLU A CA 1
ATOM 1345 C C . GLU A 1 85 ? 12.500 1.715 23.966 1.00 20.30 132 GLU A C 1
ATOM 1346 O O . GLU A 1 85 ? 11.564 0.976 23.928 1.00 24.66 132 GLU A O 1
ATOM 1358 N N . ILE A 1 86 ? 12.542 2.856 23.317 1.00 20.72 133 ILE A N 1
ATOM 1359 C CA . ILE A 1 86 ? 11.471 3.290 22.456 1.00 28.23 133 ILE A CA 1
ATOM 1360 C C . ILE A 1 86 ? 11.278 2.456 21.218 1.00 33.76 133 ILE A C 1
ATOM 1361 O O . ILE A 1 86 ? 10.185 2.091 20.900 1.00 26.33 133 ILE A O 1
ATOM 1377 N N . ALA A 1 87 ? 12.357 2.171 20.541 1.00 24.84 134 ALA A N 1
ATOM 1378 C CA . ALA A 1 87 ? 12.326 1.361 19.361 1.00 17.14 134 ALA A CA 1
ATOM 1379 C C . ALA A 1 87 ? 12.176 -0.122 19.626 1.00 20.14 134 ALA A C 1
ATOM 1380 O O . ALA A 1 87 ? 11.911 -0.852 18.733 1.00 23.29 134 ALA A O 1
ATOM 1387 N N . LYS A 1 88 ? 12.391 -0.546 20.850 1.00 18.33 135 LYS A N 1
ATOM 1388 C CA . LYS A 1 88 ? 12.395 -1.953 21.167 1.00 19.31 135 LYS A CA 1
ATOM 1389 C C . LYS A 1 88 ? 13.418 -2.694 20.323 1.00 17.20 135 LYS A C 1
ATOM 1390 O O . LYS A 1 88 ? 13.104 -3.632 19.677 1.00 22.97 135 LYS A O 1
ATOM 1409 N N . VAL A 1 89 ? 14.639 -2.209 20.345 1.00 13.23 136 VAL A N 1
ATOM 1410 C CA . VAL A 1 89 ? 15.749 -2.834 19.666 1.00 14.61 136 VAL A CA 1
ATOM 1411 C C . VAL A 1 89 ? 16.804 -3.165 20.727 1.00 14.69 136 VAL A C 1
ATOM 1412 O O . VAL A 1 89 ? 16.946 -2.478 21.668 1.00 15.58 136 VAL A O 1
ATOM 1425 N N . LYS A 1 90 ? 17.498 -4.259 20.527 1.00 13.14 137 LYS A N 1
ATOM 1426 C CA . LYS A 1 90 ? 18.522 -4.732 21.440 1.00 13.48 137 LYS A CA 1
ATOM 1427 C C . LYS A 1 90 ? 19.823 -3.946 21.465 1.00 13.07 137 LYS A C 1
ATOM 1428 O O . LYS A 1 90 ? 20.503 -3.931 22.381 1.00 14.47 137 LYS A O 1
ATOM 1447 N N . ASN A 1 91 ? 20.064 -3.320 20.340 1.00 15.48 138 ASN A N 1
ATOM 1448 C CA . ASN A 1 91 ? 21.178 -2.433 20.208 1.00 14.60 138 ASN A CA 1
ATOM 1449 C C . ASN A 1 91 ? 21.009 -1.523 19.005 1.00 20.81 138 ASN A C 1
ATOM 1450 O O . ASN A 1 91 ? 20.249 -1.807 18.149 1.00 17.37 138 ASN A O 1
ATOM 1461 N N . VAL A 1 92 ? 21.739 -0.432 19.029 1.00 14.43 139 VAL A N 1
ATOM 1462 C CA . VAL A 1 92 ? 21.791 0.491 17.911 1.00 17.10 139 VAL A CA 1
ATOM 1463 C C . VAL A 1 92 ? 23.151 0.162 17.315 1.00 22.75 139 VAL A C 1
ATOM 1464 O O . VAL A 1 92 ? 24.132 0.500 17.849 1.00 19.79 139 VAL A O 1
ATOM 1477 N N . GLY A 1 93 ? 23.126 -0.457 16.172 1.00 18.24 140 GLY A N 1
ATOM 1478 C CA . GLY A 1 93 ? 24.305 -0.934 15.510 1.00 24.04 140 GLY A CA 1
ATOM 1479 C C . GLY A 1 93 ? 25.187 -0.016 14.694 1.00 20.50 140 GLY A C 1
ATOM 1480 O O . GLY A 1 93 ? 26.006 -0.476 13.963 1.00 27.43 140 GLY A O 1
ATOM 1484 N N . PHE A 1 94 ? 24.969 1.258 14.817 1.00 14.44 141 PHE A N 1
ATOM 1485 C CA . PHE A 1 94 ? 25.736 2.233 14.110 1.00 14.46 141 PHE A CA 1
ATOM 1486 C C . PHE A 1 94 ? 26.108 3.322 15.091 1.00 13.36 141 PHE A C 1
ATOM 1487 O O . PHE A 1 94 ? 25.557 3.489 16.085 1.00 11.17 141 PHE A O 1
ATOM 1504 N N . PRO A 1 95 ? 27.149 4.038 14.695 1.00 12.22 142 PRO A N 1
ATOM 1505 C CA . PRO A 1 95 ? 27.614 5.123 15.523 1.00 14.00 142 PRO A CA 1
ATOM 1506 C C . PRO A 1 95 ? 26.811 6.404 15.412 1.00 9.45 142 PRO A C 1
ATOM 1507 O O . PRO A 1 95 ? 26.192 6.631 14.443 1.00 9.37 142 PRO A O 1
ATOM 1518 N N . ILE A 1 96 ? 26.904 7.185 16.459 1.00 9.74 143 ILE A N 1
ATOM 1519 C CA . ILE A 1 96 ? 26.395 8.519 16.470 1.00 9.11 143 ILE A CA 1
ATOM 1520 C C . ILE A 1 96 ? 27.627 9.380 16.816 1.00 9.67 143 ILE A C 1
ATOM 1521 O O . ILE A 1 96 ? 28.244 9.155 17.784 1.00 10.55 143 ILE A O 1
ATOM 1537 N N . ILE A 1 97 ? 27.936 10.341 15.947 1.00 8.33 144 ILE A N 1
ATOM 1538 C CA . ILE A 1 97 ? 29.067 11.201 16.123 1.00 9.99 144 ILE A CA 1
ATOM 1539 C C . ILE A 1 97 ? 28.826 12.298 17.174 1.00 8.59 144 ILE A C 1
ATOM 1540 O O . ILE A 1 97 ? 27.875 12.964 17.129 1.00 9.28 144 ILE A O 1
ATOM 1556 N N . GLY A 1 98 ? 29.760 12.431 18.101 1.00 10.60 145 GLY A N 1
ATOM 1557 C CA . GLY A 1 98 ? 29.659 13.469 19.091 1.00 9.02 145 GLY A CA 1
ATOM 1558 C C . GLY A 1 98 ? 30.305 14.744 18.580 1.00 15.43 145 GLY A C 1
ATOM 1559 O O . GLY A 1 98 ? 31.445 14.965 18.718 1.00 26.75 145 GLY A O 1
ATOM 1563 N N . ASP A 1 99 ? 29.520 15.566 17.951 1.00 16.00 146 ASP A N 1
ATOM 1564 C CA . ASP A 1 99 ? 29.972 16.799 17.363 1.00 13.72 146 ASP A CA 1
ATOM 1565 C C . ASP A 1 99 ? 29.677 17.978 18.273 1.00 12.32 146 ASP A C 1
ATOM 1566 O O . ASP A 1 99 ? 28.993 18.873 17.954 1.00 10.61 146 ASP A O 1
ATOM 1575 N N . THR A 1 100 ? 30.312 17.933 19.423 1.00 15.85 147 THR A N 1
ATOM 1576 C CA . THR A 1 100 ? 30.058 18.821 20.491 1.00 14.02 147 THR A CA 1
ATOM 1577 C C . THR A 1 100 ? 30.180 20.300 20.109 1.00 11.11 147 THR A C 1
ATOM 1578 O O . THR A 1 100 ? 29.448 21.086 20.564 1.00 12.91 147 THR A O 1
ATOM 1589 N N . PHE A 1 101 ? 31.150 20.613 19.262 1.00 10.31 148 PHE A N 1
ATOM 1590 C CA . PHE A 1 101 ? 31.450 21.983 18.840 1.00 12.39 148 PHE A CA 1
ATOM 1591 C C . PHE A 1 101 ? 31.086 22.328 17.379 1.00 10.12 148 PHE A C 1
ATOM 1592 O O . PHE A 1 101 ? 31.554 23.272 16.852 1.00 12.39 148 PHE A O 1
ATOM 1609 N N . ARG A 1 102 ? 30.276 21.483 16.790 1.00 9.44 149 ARG A N 1
ATOM 1610 C CA . ARG A 1 102 ? 29.766 21.646 15.451 1.00 9.46 149 ARG A CA 1
ATOM 1611 C C . ARG A 1 102 ? 30.830 21.575 14.375 1.00 8.79 149 ARG A C 1
ATOM 1612 O O . ARG A 1 102 ? 30.584 21.995 13.300 1.00 9.27 149 ARG A O 1
ATOM 1633 N N . ASN A 1 103 ? 31.973 21.023 14.700 1.00 9.09 150 ASN A N 1
ATOM 1634 C CA . ASN A 1 103 ? 33.033 20.976 13.729 1.00 9.80 150 ASN A CA 1
ATOM 1635 C C . ASN A 1 103 ? 32.694 20.139 12.461 1.00 10.68 150 ASN A C 1
ATOM 1636 O O . ASN A 1 103 ? 33.002 20.518 11.381 1.00 8.85 150 ASN A O 1
ATOM 1647 N N . VAL A 1 104 ? 32.111 18.970 12.675 1.00 8.07 151 VAL A N 1
ATOM 1648 C CA . VAL A 1 104 ? 31.734 18.103 11.564 1.00 10.91 151 VAL A CA 1
ATOM 1649 C C . VAL A 1 104 ? 30.542 18.685 10.769 1.00 9.29 151 VAL A C 1
ATOM 1650 O O . VAL A 1 104 ? 30.498 18.627 9.614 1.00 8.92 151 VAL A O 1
ATOM 1663 N N . ALA A 1 105 ? 29.610 19.270 11.496 1.00 8.01 152 ALA A N 1
ATOM 1664 C CA . ALA A 1 105 ? 28.476 19.903 10.859 1.00 11.96 152 ALA A CA 1
ATOM 1665 C C . ALA A 1 105 ? 28.930 21.030 9.943 1.00 10.68 152 ALA A C 1
ATOM 1666 O O . ALA A 1 105 ? 28.423 21.220 8.926 1.00 8.12 152 ALA A O 1
ATOM 1673 N N . PHE A 1 106 ? 29.912 21.771 10.424 1.00 7.41 153 PHE A N 1
ATOM 1674 C CA . PHE A 1 106 ? 30.517 22.865 9.698 1.00 7.93 153 PHE A CA 1
ATOM 1675 C C . PHE A 1 106 ? 31.217 22.355 8.439 1.00 9.05 153 PHE A C 1
ATOM 1676 O O . PHE A 1 106 ? 31.053 22.883 7.393 1.00 7.15 153 PHE A O 1
ATOM 1693 N N . LEU A 1 107 ? 31.936 21.253 8.613 1.00 6.88 154 LEU A N 1
ATOM 1694 C CA . LEU A 1 107 ? 32.636 20.635 7.516 1.00 6.63 154 LEU A CA 1
ATOM 1695 C C . LEU A 1 107 ? 31.663 20.184 6.409 1.00 6.30 154 LEU A C 1
ATOM 1696 O O . LEU A 1 107 ? 31.999 20.141 5.294 1.00 8.33 154 LEU A O 1
ATOM 1712 N N . TYR A 1 108 ? 30.467 19.861 6.835 1.00 6.20 155 TYR A N 1
ATOM 1713 C CA . TYR A 1 108 ? 29.431 19.413 5.926 1.00 9.51 155 TYR A CA 1
ATOM 1714 C C . TYR A 1 108 ? 28.455 20.494 5.459 1.00 8.03 155 TYR A C 1
ATOM 1715 O O . TYR A 1 108 ? 27.461 20.201 4.929 1.00 8.81 155 TYR A O 1
ATOM 1733 N N . ASP A 1 109 ? 28.855 21.725 5.735 1.00 7.81 156 ASP A N 1
ATOM 1734 C CA . ASP A 1 109 ? 28.159 22.928 5.311 1.00 8.98 156 ASP A CA 1
ATOM 1735 C C . ASP A 1 109 ? 26.769 23.188 5.896 1.00 13.74 156 ASP A C 1
ATOM 1736 O O . ASP A 1 109 ? 26.032 23.947 5.360 1.00 11.97 156 ASP A O 1
ATOM 1745 N N . MET A 1 110 ? 26.481 22.543 7.001 1.00 9.63 157 MET A N 1
ATOM 1746 C CA . MET A 1 110 ? 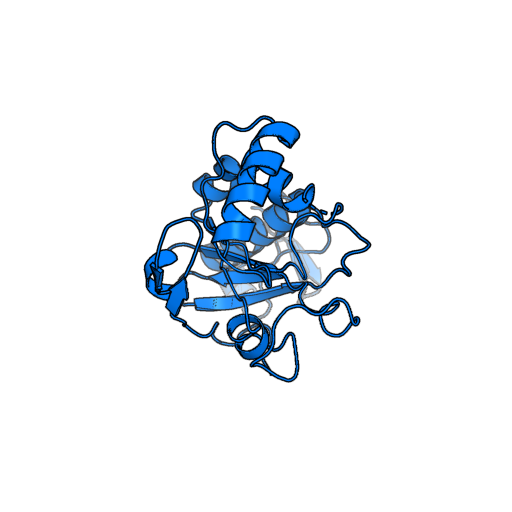25.209 22.733 7.644 1.00 9.48 157 MET A CA 1
ATOM 1747 C C . MET A 1 110 ? 25.120 23.946 8.566 1.00 13.02 157 MET A C 1
ATOM 1748 O O . MET A 1 110 ? 24.050 24.355 8.894 1.00 14.95 157 MET A O 1
ATOM 1762 N N . VAL A 1 111 ? 26.266 24.498 8.951 1.00 10.65 158 VAL A N 1
ATOM 1763 C CA . VAL A 1 111 ? 26.344 25.691 9.770 1.00 11.99 158 VAL A CA 1
ATOM 1764 C C . VAL A 1 111 ? 27.499 26.548 9.214 1.00 11.07 158 VAL A C 1
ATOM 1765 O O . VAL A 1 111 ? 28.333 26.044 8.569 1.00 14.22 158 VAL A O 1
ATOM 1778 N N . ASP A 1 112 ? 27.490 27.830 9.502 1.00 15.10 159 ASP A N 1
ATOM 1779 C CA . ASP A 1 112 ? 28.505 28.754 9.052 1.00 15.37 159 ASP A CA 1
ATOM 1780 C C . ASP A 1 112 ? 29.602 29.066 10.040 1.00 14.92 159 ASP A C 1
ATOM 1781 O O . ASP A 1 112 ? 30.444 29.869 9.765 1.00 15.44 159 ASP A O 1
ATOM 1790 N N . ALA A 1 113 ? 29.579 28.417 11.170 1.00 10.77 160 ALA A N 1
ATOM 1791 C CA . ALA A 1 113 ? 30.631 28.574 12.153 1.00 18.41 160 ALA A CA 1
ATOM 1792 C C . ALA A 1 113 ? 30.817 27.302 12.963 1.00 18.12 160 ALA A C 1
ATOM 1793 O O . ALA A 1 113 ? 29.918 26.617 13.181 1.00 16.85 160 ALA A O 1
ATOM 1800 N N . GLU A 1 114 ? 32.021 27.082 13.445 1.00 14.01 161 GLU A N 1
ATOM 1801 C CA . GLU A 1 114 ? 32.310 25.962 14.306 1.00 15.64 161 GLU A CA 1
ATOM 1802 C C . GLU A 1 114 ? 32.907 26.497 15.600 1.00 18.58 161 GLU A C 1
ATOM 1803 O O . GLU A 1 114 ? 33.253 27.637 15.676 1.00 16.08 161 GLU A O 1
ATOM 1815 N N . GLY A 1 115 ? 33.026 25.637 16.582 1.00 15.20 162 GLY A N 1
ATOM 1816 C CA . GLY A 1 115 ? 33.651 26.019 17.816 1.00 16.74 162 GLY A CA 1
ATOM 1817 C C . GLY A 1 115 ? 32.840 26.304 19.022 1.00 19.56 162 GLY A C 1
ATOM 1818 O O . GLY A 1 115 ? 33.371 26.742 20.020 1.00 20.99 162 GLY A O 1
ATOM 1822 N N . PHE A 1 116 ? 31.544 26.057 18.913 1.00 24.82 163 PHE A N 1
ATOM 1823 C CA . PHE A 1 116 ? 30.689 26.222 20.044 1.00 35.57 163 PHE A CA 1
ATOM 1824 C C . PHE A 1 116 ? 29.615 25.217 20.150 1.00 19.23 163 PHE A C 1
ATOM 1825 O O . PHE A 1 116 ? 29.074 24.772 19.198 1.00 16.45 163 PHE A O 1
ATOM 1842 N N . LYS A 1 117 ? 29.311 24.948 21.392 1.00 21.12 164 LYS A N 1
ATOM 1843 C CA . LYS A 1 117 ? 28.363 23.944 21.666 1.00 23.51 164 LYS A CA 1
ATOM 1844 C C . LYS A 1 117 ? 26.968 24.351 21.519 1.00 24.56 164 LYS A C 1
ATOM 1845 O O . LYS A 1 117 ? 26.632 25.473 21.285 1.00 24.50 164 LYS A O 1
ATOM 1864 N N . ASN A 1 118 ? 26.166 23.350 21.726 1.00 18.72 165 ASN A N 1
ATOM 1865 C CA . ASN A 1 118 ? 24.795 23.532 21.635 1.00 29.40 165 ASN A CA 1
ATOM 1866 C C . ASN A 1 118 ? 24.335 24.401 22.775 1.00 37.68 165 ASN A C 1
ATOM 1867 O O . ASN A 1 118 ? 24.378 24.114 23.928 1.00 30.73 165 ASN A O 1
ATOM 1878 N N . ILE A 1 119 ? 23.957 25.527 22.311 1.00 37.20 166 ILE A N 1
ATOM 1879 C CA . ILE A 1 119 ? 23.264 26.512 22.986 1.00 53.39 166 ILE A CA 1
ATOM 1880 C C . ILE A 1 119 ? 21.938 26.284 22.236 1.00 55.49 166 ILE A C 1
ATOM 1881 O O . ILE A 1 119 ? 21.828 26.142 20.956 1.00 66.41 166 ILE A O 1
ATOM 1897 N N . ASN A 1 120 ? 20.877 26.320 22.985 1.00 54.42 167 ASN A N 1
ATOM 1898 C CA . ASN A 1 120 ? 19.561 26.270 22.369 1.00 50.50 167 ASN A CA 1
ATOM 1899 C C . ASN A 1 120 ? 19.124 27.666 21.866 1.00 46.73 167 ASN A C 1
ATOM 1900 O O . ASN A 1 120 ? 18.173 28.196 22.366 1.00 46.78 167 ASN A O 1
ATOM 1911 N N . ASP A 1 121 ? 19.810 28.238 20.889 1.00 33.85 168 ASP A N 1
ATOM 1912 C CA . ASP A 1 121 ? 19.558 29.520 20.312 1.00 32.05 168 ASP A CA 1
ATOM 1913 C C . ASP A 1 121 ? 19.035 29.507 18.870 1.00 43.39 168 ASP A C 1
ATOM 1914 O O . ASP A 1 121 ? 18.956 30.528 18.272 1.00 46.69 168 ASP A O 1
ATOM 1923 N N . GLY A 1 122 ? 18.764 28.348 18.307 1.00 32.76 169 GLY A N 1
ATOM 1924 C CA . GLY A 1 122 ? 18.265 28.289 16.951 1.00 29.09 169 GLY A CA 1
ATOM 1925 C C . GLY A 1 122 ? 19.263 28.225 15.818 1.00 31.26 169 GLY A C 1
ATOM 1926 O O . GLY A 1 122 ? 18.893 28.002 14.704 1.00 29.95 169 GLY A O 1
ATOM 1930 N N . SER A 1 123 ? 20.533 28.379 16.141 1.00 19.24 170 SER A N 1
ATOM 1931 C CA . SER A 1 123 ? 21.575 28.328 15.138 1.00 17.69 170 SER A CA 1
ATOM 1932 C C . SER A 1 123 ? 21.805 26.907 14.591 1.00 18.89 170 SER A C 1
ATOM 1933 O O . SER A 1 123 ? 22.477 26.726 13.639 1.00 21.63 170 SER A O 1
ATOM 1941 N N . LEU A 1 124 ? 21.224 25.914 15.228 1.00 14.61 171 LEU A N 1
ATOM 1942 C CA . LEU A 1 124 ? 21.423 24.517 14.812 1.00 12.93 171 LEU A CA 1
ATOM 1943 C C . LEU A 1 124 ? 20.299 23.845 14.036 1.00 9.01 171 LEU A C 1
ATOM 1944 O O . LEU A 1 124 ? 20.370 22.718 13.710 1.00 10.81 171 LEU A O 1
ATOM 1960 N N . LYS A 1 125 ? 19.293 24.626 13.730 1.00 9.92 172 LYS A N 1
ATOM 1961 C CA . LYS A 1 125 ? 18.128 24.110 13.057 1.00 8.20 172 LYS A CA 1
ATOM 1962 C C . LYS A 1 125 ? 18.450 23.549 11.699 1.00 11.54 172 LYS A C 1
ATOM 1963 O O . LYS A 1 125 ? 17.712 22.775 11.215 1.00 9.67 172 LYS A O 1
ATOM 1982 N N . THR A 1 126 ? 19.540 23.999 11.129 1.00 8.02 173 THR A N 1
ATOM 1983 C CA . THR A 1 126 ? 19.949 23.534 9.806 1.00 8.84 173 THR A CA 1
ATOM 1984 C C . THR A 1 126 ? 20.763 22.239 9.804 1.00 12.26 173 THR A C 1
ATOM 1985 O O . THR A 1 126 ? 21.084 21.738 8.782 1.00 9.54 173 THR A O 1
ATOM 1996 N N . VAL A 1 127 ? 21.054 21.731 10.988 1.00 7.32 174 VAL A N 1
ATOM 1997 C CA . VAL A 1 127 ? 21.843 20.491 11.091 1.00 7.58 174 VAL A CA 1
ATOM 1998 C C . VAL A 1 127 ? 20.889 19.320 10.960 1.00 8.39 174 VAL A C 1
ATOM 1999 O O . VAL A 1 127 ? 20.579 18.653 11.858 1.00 7.75 174 VAL A O 1
ATOM 2012 N N . ARG A 1 128 ? 20.407 19.187 9.754 1.00 6.19 175 ARG A N 1
ATOM 2013 C CA . ARG A 1 128 ? 19.372 18.246 9.443 1.00 6.05 175 ARG A CA 1
ATOM 2014 C C . ARG A 1 128 ? 19.478 17.535 8.102 1.00 9.66 175 ARG A C 1
ATOM 2015 O O . ARG A 1 128 ? 18.549 16.951 7.671 1.00 10.18 175 ARG A O 1
ATOM 2036 N N . SER A 1 129 ? 20.617 17.653 7.481 1.00 6.55 176 SER A N 1
ATOM 2037 C CA . SER A 1 129 ? 20.794 17.021 6.200 1.00 5.89 176 SER A CA 1
ATOM 2038 C C . SER A 1 129 ? 21.093 15.543 6.277 1.00 10.16 176 SER A C 1
ATOM 2039 O O . SER A 1 129 ? 21.619 15.083 7.195 1.00 9.23 176 SER A O 1
ATOM 2047 N N . VAL A 1 130 ? 20.693 14.861 5.225 1.00 5.92 177 VAL A N 1
ATOM 2048 C CA . VAL A 1 130 ? 20.982 13.460 5.044 1.00 7.30 177 VAL A CA 1
ATOM 2049 C C . VAL A 1 130 ? 21.786 13.351 3.744 1.00 7.48 177 VAL A C 1
ATOM 2050 O O . VAL A 1 130 ? 21.401 13.848 2.777 1.00 8.26 177 VAL A O 1
ATOM 2063 N N . PHE A 1 131 ? 22.929 12.705 3.830 1.00 6.49 178 PHE A N 1
ATOM 2064 C CA . PHE A 1 131 ? 23.774 12.520 2.681 1.00 6.13 178 PHE A CA 1
ATOM 2065 C C . PHE A 1 131 ? 23.921 11.026 2.344 1.00 10.28 178 PHE A C 1
ATOM 2066 O O . PHE A 1 131 ? 24.267 10.288 3.186 1.00 10.31 178 PHE A O 1
ATOM 2083 N N . VAL A 1 132 ? 23.620 10.637 1.107 1.00 6.82 179 VAL A N 1
ATOM 2084 C CA . VAL A 1 132 ? 23.815 9.274 0.656 1.00 6.89 179 VAL A CA 1
ATOM 2085 C C . VAL A 1 132 ? 25.140 9.279 -0.088 1.00 10.42 179 VAL A C 1
ATOM 2086 O O . VAL A 1 132 ? 25.303 10.011 -1.006 1.00 9.55 179 VAL A O 1
ATOM 2099 N N . ILE A 1 133 ? 26.066 8.471 0.397 1.00 7.09 180 ILE A N 1
ATOM 2100 C CA . ILE A 1 133 ? 27.439 8.412 -0.108 1.00 7.42 180 ILE A CA 1
ATOM 2101 C C . ILE A 1 133 ? 27.805 7.051 -0.697 1.00 8.67 180 ILE A C 1
ATOM 2102 O O . ILE A 1 133 ? 27.511 6.058 -0.142 1.00 10.01 180 ILE A O 1
ATOM 2118 N N . ASP A 1 134 ? 28.414 7.083 -1.869 1.00 8.05 181 ASP A N 1
ATOM 2119 C CA . ASP A 1 134 ? 28.792 5.872 -2.510 1.00 11.23 181 ASP A CA 1
ATOM 2120 C C . ASP A 1 134 ? 30.133 5.334 -2.002 1.00 8.91 181 ASP A C 1
ATOM 2121 O O . ASP A 1 134 ? 30.780 5.917 -1.253 1.00 11.37 181 ASP A O 1
ATOM 2130 N N . PRO A 1 135 ? 30.496 4.137 -2.487 1.00 10.81 182 PRO A N 1
ATOM 2131 C CA . PRO A 1 135 ? 31.738 3.468 -2.078 1.00 13.15 182 PRO A CA 1
ATOM 2132 C C . PRO A 1 135 ? 33.004 4.232 -2.449 1.00 13.58 182 PRO A C 1
ATOM 2133 O O . PRO A 1 135 ? 34.000 4.012 -1.873 1.00 13.60 182 PRO A O 1
ATOM 2144 N N . LYS A 1 136 ? 32.904 5.139 -3.406 1.00 12.53 183 LYS A N 1
ATOM 2145 C CA . LYS A 1 136 ? 34.006 5.988 -3.822 1.00 14.53 183 LYS A CA 1
ATOM 2146 C C . LYS A 1 136 ? 33.985 7.331 -3.085 1.00 11.26 183 LYS A C 1
ATOM 2147 O O . LYS A 1 136 ? 34.683 8.180 -3.442 1.00 14.24 183 LYS A O 1
ATOM 2166 N N . LYS A 1 137 ? 33.163 7.444 -2.065 1.00 9.78 184 LYS A N 1
ATOM 2167 C CA . LYS A 1 137 ? 33.041 8.623 -1.263 1.00 10.57 184 LYS A CA 1
ATOM 2168 C C . LYS A 1 137 ? 32.402 9.815 -1.955 1.00 13.62 184 LYS A C 1
ATOM 2169 O O . LYS A 1 137 ? 32.588 10.890 -1.532 1.00 13.80 184 LYS A O 1
ATOM 2188 N N . LYS A 1 138 ? 31.600 9.562 -2.974 1.00 9.70 185 LYS A N 1
ATOM 2189 C CA . LYS A 1 138 ? 30.915 10.638 -3.615 1.00 12.07 185 LYS A CA 1
ATOM 2190 C C . LYS A 1 138 ? 29.560 10.808 -3.000 1.00 11.35 185 LYS A C 1
ATOM 2191 O O . LYS A 1 138 ? 28.924 9.915 -2.781 1.00 10.70 185 LYS A O 1
ATOM 2210 N N . ILE A 1 139 ? 29.165 12.059 -2.781 1.00 7.83 186 ILE A N 1
ATOM 2211 C CA . ILE A 1 139 ? 27.844 12.366 -2.311 1.00 8.85 186 ILE A CA 1
ATOM 2212 C C . ILE A 1 139 ? 26.934 12.215 -3.536 1.00 8.04 186 ILE A C 1
ATOM 2213 O O . ILE A 1 139 ? 27.122 12.814 -4.516 1.00 9.16 186 ILE A O 1
ATOM 2229 N N . ARG A 1 140 ? 25.939 11.365 -3.413 1.00 8.30 187 ARG A N 1
ATOM 2230 C CA . ARG A 1 140 ? 25.043 11.060 -4.500 1.00 6.98 187 ARG A CA 1
ATOM 2231 C C . ARG A 1 140 ? 23.656 11.702 -4.455 1.00 9.61 187 ARG A C 1
ATOM 2232 O O . ARG A 1 140 ? 23.032 11.879 -5.435 1.00 9.41 187 ARG A O 1
ATOM 2253 N N . LEU A 1 141 ? 23.237 11.995 -3.253 1.00 8.49 188 LEU A N 1
ATOM 2254 C CA . LEU A 1 141 ? 21.925 12.521 -2.998 1.00 6.45 188 LEU A CA 1
ATOM 2255 C C . LEU A 1 141 ? 21.914 13.173 -1.632 1.00 7.14 188 LEU A C 1
ATOM 2256 O O . LEU A 1 141 ? 22.506 12.684 -0.777 1.00 8.63 188 LEU A O 1
ATOM 2272 N N . ILE A 1 142 ? 21.190 14.287 -1.532 1.00 6.05 189 ILE A N 1
ATOM 2273 C CA . ILE A 1 142 ? 21.055 15.032 -0.309 1.00 7.57 189 ILE A CA 1
ATOM 2274 C C . ILE A 1 142 ? 19.617 15.437 -0.079 1.00 9.85 189 ILE A C 1
ATOM 2275 O O . ILE A 1 142 ? 18.944 15.731 -0.977 1.00 9.72 189 ILE A O 1
ATOM 2291 N N . PHE A 1 143 ? 19.211 15.402 1.169 1.00 7.64 190 PHE A N 1
ATOM 2292 C CA . PHE A 1 143 ? 17.934 15.931 1.499 1.00 7.54 190 PHE A CA 1
ATOM 2293 C C . PHE A 1 143 ? 17.916 16.527 2.894 1.00 6.69 190 PHE A C 1
ATOM 2294 O O . PHE A 1 143 ? 18.529 16.017 3.774 1.00 8.63 190 PHE A O 1
ATOM 2311 N N . THR A 1 144 ? 17.201 17.637 3.016 1.00 9.16 191 THR A N 1
ATOM 2312 C CA . THR A 1 144 ? 17.095 18.345 4.282 1.00 7.51 191 THR A CA 1
ATOM 2313 C C . THR A 1 144 ? 15.677 18.682 4.694 1.00 10.65 191 THR A C 1
ATOM 2314 O O . THR A 1 144 ? 15.081 19.515 4.154 1.00 7.88 191 THR A O 1
ATOM 2325 N N . TYR A 1 145 ? 15.204 17.955 5.703 1.00 7.86 192 TYR A N 1
ATOM 2326 C CA . TYR A 1 145 ? 13.925 18.163 6.301 1.00 9.35 192 TYR A CA 1
ATOM 2327 C C . TYR A 1 145 ? 14.166 18.871 7.646 1.00 10.88 192 TYR A C 1
ATOM 2328 O O . TYR A 1 145 ? 15.056 18.614 8.315 1.00 8.11 192 TYR A O 1
ATOM 2346 N N . PRO A 1 146 ? 13.255 19.799 7.917 1.00 7.58 193 PRO A N 1
ATOM 2347 C CA . PRO A 1 146 ? 13.394 20.511 9.156 1.00 8.49 193 PRO A CA 1
ATOM 2348 C C . PRO A 1 146 ? 13.108 19.569 10.409 1.00 9.32 193 PRO A C 1
ATOM 2349 O O . PRO A 1 146 ? 12.538 18.557 10.190 1.00 8.63 193 PRO A O 1
ATOM 2360 N N A SER A 1 147 ? 13.506 19.865 11.652 0.63 9.48 194 SER A N 1
ATOM 2361 N N B SER A 1 147 ? 13.505 19.864 11.661 0.37 10.84 194 SER A N 1
ATOM 2362 C CA A SER A 1 147 ? 13.429 18.982 12.739 0.63 17.25 194 SER A CA 1
ATOM 2363 C CA B SER A 1 147 ? 13.398 18.997 12.770 0.37 15.39 194 SER A CA 1
ATOM 2364 C C A SER A 1 147 ? 12.003 18.733 13.090 0.63 18.58 194 SER A C 1
ATOM 2365 C C B SER A 1 147 ? 11.985 18.703 13.060 0.37 17.00 194 SER A C 1
ATOM 2366 O O A SER A 1 147 ? 11.674 17.986 13.903 0.63 15.18 194 SER A O 1
ATOM 2367 O O B SER A 1 147 ? 11.665 17.988 13.904 0.37 14.24 194 SER A O 1
ATOM 2382 N N . THR A 1 148 ? 11.107 19.579 12.571 1.00 8.82 195 THR A N 1
ATOM 2383 C CA . THR A 1 148 ? 9.637 19.509 12.735 1.00 11.27 195 THR A CA 1
ATOM 2384 C C . THR A 1 148 ? 8.943 18.396 11.941 1.00 11.45 195 THR A C 1
ATOM 2385 O O . THR A 1 148 ? 7.881 18.010 12.253 1.00 12.23 195 THR A O 1
ATOM 2397 N N . VAL A 1 149 ? 9.592 17.954 10.883 1.00 8.47 196 VAL A N 1
ATOM 2398 C CA . VAL A 1 149 ? 9.077 16.959 9.970 1.00 7.02 196 VAL A CA 1
ATOM 2399 C C . VAL A 1 149 ? 9.971 15.725 9.852 1.00 9.50 196 VAL A C 1
ATOM 2400 O O . VAL A 1 149 ? 11.007 15.767 9.333 1.00 9.01 196 VAL A O 1
ATOM 2413 N N . GLY A 1 150 ? 9.453 14.617 10.334 1.00 8.12 197 GLY A N 1
ATOM 2414 C CA . GLY A 1 150 ? 10.160 13.376 10.291 1.00 11.36 197 GLY A CA 1
ATOM 2415 C C . GLY A 1 150 ? 10.342 12.883 8.878 1.00 12.11 197 GLY A C 1
ATOM 2416 O O . GLY A 1 150 ? 9.540 13.074 8.057 1.00 9.40 197 GLY A O 1
ATOM 2420 N N . ARG A 1 151 ? 11.462 12.220 8.700 1.00 10.23 198 ARG A N 1
ATOM 2421 C CA . ARG A 1 151 ? 11.863 11.676 7.419 1.00 10.62 198 ARG A CA 1
ATOM 2422 C C . ARG A 1 151 ? 11.061 10.430 7.068 1.00 11.43 198 ARG A C 1
ATOM 2423 O O . ARG A 1 151 ? 10.180 10.037 7.770 1.00 10.12 198 ARG A O 1
ATOM 2444 N N . ASN A 1 152 ? 11.403 9.859 5.922 1.00 8.96 199 ASN A N 1
ATOM 2445 C CA . ASN A 1 152 ? 10.735 8.646 5.426 1.00 9.11 199 ASN A CA 1
ATOM 2446 C C . ASN A 1 152 ? 11.777 7.569 5.134 1.00 10.33 199 ASN A C 1
ATOM 2447 O O . ASN A 1 152 ? 12.527 7.708 4.263 1.00 9.26 199 ASN A O 1
ATOM 2458 N N . THR A 1 153 ? 11.794 6.526 5.939 1.00 11.16 200 THR A N 1
ATOM 2459 C CA . THR A 1 153 ? 12.773 5.481 5.773 1.00 13.30 200 THR A CA 1
ATOM 2460 C C . THR A 1 153 ? 12.624 4.698 4.467 1.00 12.43 200 THR A C 1
ATOM 2461 O O . THR A 1 153 ? 13.539 4.245 3.935 1.00 11.86 200 THR A O 1
ATOM 2472 N N . SER A 1 154 ? 11.392 4.551 4.053 1.00 10.17 201 SER A N 1
ATOM 2473 C CA . SER A 1 154 ? 11.104 3.860 2.839 1.00 11.43 201 SER A CA 1
ATOM 2474 C C . SER A 1 154 ? 11.662 4.585 1.641 1.00 11.16 201 SER A C 1
ATOM 2475 O O . SER A 1 154 ? 12.089 3.987 0.747 1.00 11.49 201 SER A O 1
ATOM 2483 N N . GLU A 1 155 ? 11.578 5.890 1.667 1.00 8.40 202 GLU A N 1
ATOM 2484 C CA . GLU A 1 155 ? 12.133 6.667 0.593 1.00 11.47 202 GLU A CA 1
ATOM 2485 C C . GLU A 1 155 ? 13.661 6.585 0.568 1.00 9.58 202 GLU A C 1
ATOM 2486 O O . GLU A 1 155 ? 14.220 6.564 -0.467 1.00 11.46 202 GLU A O 1
ATOM 2498 N N . VAL A 1 156 ? 14.298 6.572 1.726 1.00 9.64 203 VAL A N 1
ATOM 2499 C CA . VAL A 1 156 ? 15.737 6.449 1.747 1.00 9.43 203 VAL A CA 1
ATOM 2500 C C . VAL A 1 156 ? 16.140 5.106 1.109 1.00 9.87 203 VAL A C 1
ATOM 2501 O O . VAL A 1 156 ? 17.023 5.043 0.379 1.00 10.32 203 VAL A O 1
ATOM 2514 N N . LEU A 1 157 ? 15.434 4.055 1.449 1.00 9.40 204 LEU A N 1
ATOM 2515 C CA . LEU A 1 157 ? 15.720 2.778 0.854 1.00 10.14 204 LEU A CA 1
ATOM 2516 C C . LEU A 1 157 ? 15.423 2.765 -0.669 1.00 12.81 204 LEU A C 1
ATOM 2517 O O . LEU A 1 157 ? 16.103 2.143 -1.404 1.00 12.89 204 LEU A O 1
ATOM 2533 N N . ARG A 1 158 ? 14.368 3.447 -1.056 1.00 7.81 205 ARG A N 1
ATOM 2534 C CA . ARG A 1 158 ? 13.991 3.478 -2.458 1.00 12.19 205 ARG A CA 1
ATOM 2535 C C . ARG A 1 158 ? 15.080 4.129 -3.325 1.00 10.34 205 ARG A C 1
ATOM 2536 O O . ARG A 1 158 ? 15.458 3.618 -4.332 1.00 11.60 205 ARG A O 1
ATOM 2557 N N . VAL A 1 159 ? 15.572 5.255 -2.872 1.00 7.23 206 VAL A N 1
ATOM 2558 C CA . VAL A 1 159 ? 16.624 5.914 -3.595 1.00 7.07 206 VAL A CA 1
ATOM 2559 C C . VAL A 1 159 ? 17.928 5.141 -3.595 1.00 9.27 206 VAL A C 1
ATOM 2560 O O . VAL A 1 159 ? 18.624 5.234 -4.490 1.00 10.78 206 VAL A O 1
ATOM 2573 N N . ILE A 1 160 ? 18.216 4.439 -2.512 1.00 9.78 207 ILE A N 1
ATOM 2574 C CA . ILE A 1 160 ? 19.415 3.649 -2.469 1.00 9.90 207 ILE A CA 1
ATOM 2575 C C . ILE A 1 160 ? 19.294 2.554 -3.555 1.00 9.99 207 ILE A C 1
ATOM 2576 O O . ILE A 1 160 ? 20.207 2.295 -4.268 1.00 10.50 207 ILE A O 1
ATOM 2592 N N . ASP A 1 161 ? 18.114 1.968 -3.620 1.00 11.05 208 ASP A N 1
ATOM 2593 C CA . ASP A 1 161 ? 17.910 0.926 -4.608 1.00 8.84 208 ASP A CA 1
ATOM 2594 C C . ASP A 1 161 ? 18.062 1.458 -6.045 1.00 12.89 208 ASP A C 1
ATOM 2595 O O . ASP A 1 161 ? 18.639 0.852 -6.863 1.00 12.80 208 ASP A O 1
ATOM 2604 N N . ALA A 1 162 ? 17.506 2.617 -6.286 1.00 11.12 209 ALA A N 1
ATOM 2605 C CA . ALA A 1 162 ? 17.628 3.241 -7.561 1.00 8.72 209 ALA A CA 1
ATOM 2606 C C . ALA A 1 162 ? 19.071 3.591 -7.881 1.00 10.34 209 ALA A C 1
ATOM 2607 O O . ALA A 1 162 ? 19.499 3.394 -8.938 1.00 9.19 209 ALA A O 1
ATOM 2614 N N . LEU A 1 163 ? 19.797 4.153 -6.923 1.00 8.54 210 LEU A N 1
ATOM 2615 C CA . LEU A 1 163 ? 21.172 4.520 -7.184 1.00 9.53 210 LEU A CA 1
ATOM 2616 C C . LEU A 1 163 ? 22.065 3.340 -7.477 1.00 9.70 210 LEU A C 1
ATOM 2617 O O . LEU A 1 163 ? 22.890 3.401 -8.328 1.00 11.69 210 LEU A O 1
ATOM 2633 N N . GLN A 1 164 ? 21.879 2.298 -6.698 1.00 8.88 211 GLN A N 1
ATOM 2634 C CA . GLN A 1 164 ? 22.654 1.097 -6.893 1.00 9.32 211 GLN A CA 1
ATOM 2635 C C . GLN A 1 164 ? 22.342 0.450 -8.228 1.00 10.33 211 GLN A C 1
ATOM 2636 O O . GLN A 1 164 ? 23.210 -0.033 -8.853 1.00 12.63 211 GLN A O 1
ATOM 2650 N N . LEU A 1 165 ? 21.080 0.442 -8.570 1.00 11.37 212 LEU A N 1
ATOM 2651 C CA . LEU A 1 165 ? 20.659 -0.128 -9.830 1.00 11.71 212 LEU A CA 1
ATOM 2652 C C . LEU A 1 165 ? 21.205 0.657 -11.028 1.00 13.01 212 LEU A C 1
ATOM 2653 O O . LEU A 1 165 ? 21.673 0.094 -11.981 1.00 14.67 212 LEU A O 1
ATOM 2669 N N . THR A 1 166 ? 21.137 1.968 -10.934 1.00 9.58 213 THR A N 1
ATOM 2670 C CA . THR A 1 166 ? 21.661 2.774 -11.987 1.00 12.38 213 THR A CA 1
ATOM 2671 C C . THR A 1 166 ? 23.168 2.560 -12.196 1.00 15.95 213 THR A C 1
ATOM 2672 O O . THR A 1 166 ? 23.609 2.522 -13.289 1.00 16.24 213 THR A O 1
ATOM 2683 N N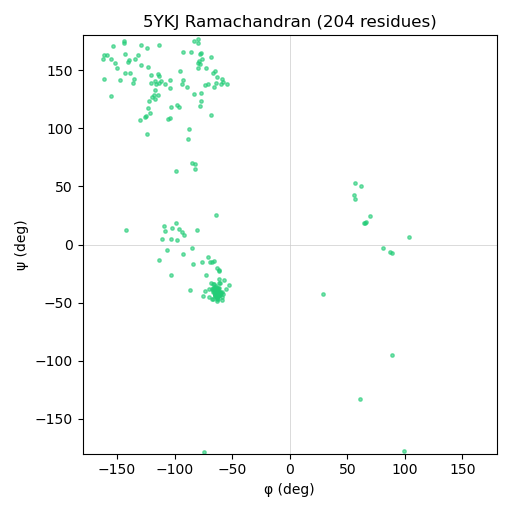 . ASP A 1 167 ? 23.926 2.459 -11.117 1.00 13.50 214 ASP A N 1
ATOM 2684 C CA . ASP A 1 167 ? 25.329 2.185 -11.195 1.00 16.90 214 ASP A CA 1
ATOM 2685 C C . ASP A 1 167 ? 25.615 0.794 -11.751 1.00 22.08 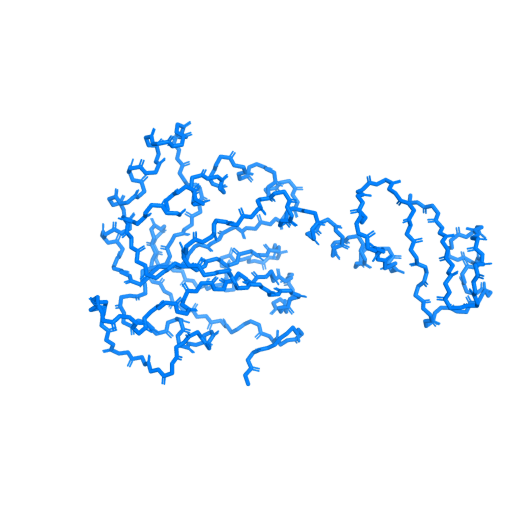214 ASP A C 1
ATOM 2686 O O . ASP A 1 167 ? 26.538 0.613 -12.469 1.00 20.03 214 ASP A O 1
ATOM 2695 N N . LYS A 1 168 ? 24.833 -0.152 -11.319 1.00 15.15 215 LYS A N 1
ATOM 2696 C CA . LYS A 1 168 ? 25.044 -1.504 -11.770 1.00 15.16 215 LYS A CA 1
ATOM 2697 C C . LYS A 1 168 ? 24.721 -1.815 -13.216 1.00 26.07 215 LYS A C 1
ATOM 2698 O O . LYS A 1 168 ? 25.448 -2.484 -13.864 1.00 25.16 215 LYS A O 1
ATOM 2717 N N . GLU A 1 169 ? 23.579 -1.335 -13.663 1.00 16.00 216 GLU A N 1
ATOM 2718 C CA . GLU A 1 169 ? 23.078 -1.606 -14.990 1.00 18.01 216 GLU A CA 1
ATOM 2719 C C . GLU A 1 169 ? 23.129 -0.491 -16.026 1.00 16.05 216 GLU A C 1
ATOM 2720 O O . GLU A 1 169 ? 22.874 -0.734 -17.150 1.00 17.58 216 GLU A O 1
ATOM 2732 N N . GLY A 1 170 ? 23.545 0.692 -15.632 1.00 13.39 217 GLY A N 1
ATOM 2733 C CA . GLY A 1 170 ? 23.569 1.813 -16.528 1.00 16.23 217 GLY A CA 1
ATOM 2734 C C . GLY A 1 170 ? 22.216 2.216 -17.056 1.00 20.81 217 GLY A C 1
ATOM 2735 O O . GLY A 1 170 ? 22.011 2.396 -18.215 1.00 15.40 217 GLY A O 1
ATOM 2739 N N . VAL A 1 171 ? 21.306 2.375 -16.130 1.00 14.75 218 VAL A N 1
ATOM 2740 C CA . VAL A 1 171 ? 19.951 2.765 -16.407 1.00 11.38 218 VAL A CA 1
ATOM 2741 C C . VAL A 1 171 ? 19.610 3.943 -15.490 1.00 17.77 218 VAL A C 1
ATOM 2742 O O . VAL A 1 171 ? 20.376 4.288 -14.675 1.00 15.90 218 VAL A O 1
ATOM 2755 N N . VAL A 1 172 ? 18.464 4.521 -15.743 1.00 12.12 219 VAL A N 1
ATOM 2756 C CA . VAL A 1 172 ? 17.942 5.645 -14.970 1.00 12.59 219 VAL A CA 1
ATOM 2757 C C . VAL A 1 172 ? 16.510 5.329 -14.548 1.00 17.27 219 VAL A C 1
ATOM 2758 O O . VAL A 1 172 ? 15.868 4.561 -15.175 1.00 11.91 219 VAL A O 1
ATOM 2771 N N . THR A 1 173 ? 16.042 5.927 -13.453 1.00 8.73 220 THR A N 1
ATOM 2772 C CA . THR A 1 173 ? 14.748 5.596 -12.943 1.00 8.55 220 THR A CA 1
ATOM 2773 C C . THR A 1 173 ? 13.779 6.772 -12.979 1.00 12.51 220 THR A C 1
ATOM 2774 O O . THR A 1 173 ? 14.074 7.837 -12.737 1.00 10.06 220 THR A O 1
ATOM 2785 N N . PRO A 1 174 ? 12.541 6.445 -13.385 1.00 9.62 221 PRO A N 1
ATOM 2786 C CA . PRO A 1 174 ? 11.526 7.474 -13.517 1.00 11.16 221 PRO A CA 1
ATOM 2787 C C . PRO A 1 174 ? 10.913 7.858 -12.185 1.00 10.09 221 PRO A C 1
ATOM 2788 O O . PRO A 1 174 ? 11.126 7.245 -11.219 1.00 8.37 221 PRO A O 1
ATOM 2799 N N . ILE A 1 175 ? 10.102 8.880 -12.251 1.00 9.84 222 ILE A N 1
ATOM 2800 C CA . ILE A 1 175 ? 9.402 9.318 -11.095 1.00 10.60 222 ILE A CA 1
ATOM 2801 C C . ILE A 1 175 ? 8.623 8.133 -10.504 1.00 11.13 222 ILE A C 1
ATOM 2802 O O . ILE A 1 175 ? 8.074 7.352 -11.182 1.00 12.42 222 ILE A O 1
ATOM 2818 N N . ASN A 1 176 ? 8.663 8.056 -9.192 1.00 9.03 223 ASN A N 1
ATOM 2819 C CA . ASN A 1 176 ? 7.930 7.091 -8.432 1.00 8.09 223 ASN A CA 1
ATOM 2820 C C . ASN A 1 176 ? 8.311 5.635 -8.651 1.00 10.37 223 ASN A C 1
ATOM 2821 O O . ASN A 1 176 ? 7.574 4.794 -8.309 1.00 13.24 223 ASN A O 1
ATOM 2832 N N . TRP A 1 177 ? 9.489 5.400 -9.193 1.00 10.85 224 TRP A N 1
ATOM 2833 C CA . TRP A 1 177 ? 9.954 4.066 -9.461 1.00 11.47 224 TRP A CA 1
ATOM 2834 C C . TRP A 1 177 ? 10.065 3.176 -8.243 1.00 14.55 224 TRP A C 1
ATOM 2835 O O . TRP A 1 177 ? 10.531 3.575 -7.244 1.00 11.81 224 TRP A O 1
ATOM 2856 N N . GLN A 1 178 ? 9.644 1.942 -8.397 1.00 12.31 225 GLN A N 1
ATOM 2857 C CA . GLN A 1 178 ? 9.841 0.959 -7.395 1.00 14.58 225 GLN A CA 1
ATOM 2858 C C . GLN A 1 178 ? 10.605 -0.180 -8.057 1.00 14.65 225 GLN A C 1
ATOM 2859 O O . GLN A 1 178 ? 10.495 -0.418 -9.200 1.00 16.05 225 GLN A O 1
ATOM 2873 N N . PRO A 1 179 ? 11.355 -0.911 -7.273 1.00 15.43 226 PRO A N 1
ATOM 2874 C CA . PRO A 1 179 ? 12.079 -2.055 -7.802 1.00 19.72 226 PRO A CA 1
ATOM 2875 C C . PRO A 1 179 ? 11.080 -3.029 -8.446 1.00 20.54 226 PRO A C 1
ATOM 2876 O O . PRO A 1 179 ? 10.008 -3.198 -7.977 1.00 17.07 226 PRO A O 1
ATOM 2887 N N . ALA A 1 180 ? 11.544 -3.555 -9.569 1.00 19.21 227 ALA A N 1
ATOM 2888 C CA . ALA A 1 180 ? 10.930 -4.454 -10.558 1.00 16.50 227 ALA A CA 1
ATOM 2889 C C . ALA A 1 180 ? 10.163 -3.657 -11.599 1.00 15.64 227 ALA A C 1
ATOM 2890 O O . ALA A 1 180 ? 9.752 -4.200 -12.556 1.00 21.16 227 ALA A O 1
ATOM 2897 N N . ASP A 1 181 ? 10.028 -2.346 -11.422 1.00 15.82 228 ASP A N 1
ATOM 2898 C CA . ASP A 1 181 ? 9.392 -1.539 -12.425 1.00 20.36 228 ASP A CA 1
ATOM 2899 C C . ASP A 1 181 ? 10.384 -1.340 -13.597 1.00 23.55 228 ASP A C 1
ATOM 2900 O O . ASP A 1 181 ? 11.557 -1.485 -13.466 1.00 14.84 228 ASP A O 1
ATOM 2909 N N . ASP A 1 182 ? 9.847 -0.999 -14.735 1.00 19.17 229 ASP A N 1
ATOM 2910 C CA . ASP A 1 182 ? 10.668 -0.735 -15.880 1.00 14.35 229 ASP A CA 1
ATOM 2911 C C . ASP A 1 182 ? 11.552 0.503 -15.627 1.00 14.58 229 ASP A C 1
ATOM 2912 O O . ASP A 1 182 ? 11.189 1.410 -14.947 1.00 12.84 229 ASP A O 1
ATOM 2921 N N . VAL A 1 183 ? 12.706 0.474 -16.235 1.00 12.52 230 VAL A N 1
ATOM 2922 C CA . VAL A 1 183 ? 13.714 1.500 -16.171 1.00 13.29 230 VAL A CA 1
ATOM 2923 C C . VAL A 1 183 ? 13.905 2.180 -17.529 1.00 13.55 230 VAL A C 1
ATOM 2924 O O . VAL A 1 183 ? 13.382 1.771 -18.510 1.00 13.23 230 VAL A O 1
ATOM 2937 N N . ILE A 1 184 ? 14.689 3.235 -17.510 1.00 12.08 231 ILE A N 1
ATOM 2938 C CA . ILE A 1 184 ? 14.940 4.038 -18.673 1.00 12.66 231 ILE A CA 1
ATOM 2939 C C . ILE A 1 184 ? 16.382 3.976 -19.171 1.00 12.90 231 ILE A C 1
ATOM 2940 O O . ILE A 1 184 ? 17.268 3.972 -18.412 1.00 14.02 231 ILE A O 1
ATOM 2956 N N . ILE A 1 185 ? 16.556 3.911 -20.478 1.00 11.67 232 ILE A N 1
ATOM 2957 C CA . ILE A 1 185 ? 17.858 3.843 -21.051 1.00 11.50 232 ILE A CA 1
ATOM 2958 C C . ILE A 1 185 ? 18.385 5.253 -21.140 1.00 12.42 232 ILE A C 1
ATOM 2959 O O . ILE A 1 185 ? 17.747 6.070 -21.603 1.00 14.42 232 ILE A O 1
ATOM 2975 N N . PRO A 1 186 ? 19.600 5.476 -20.645 1.00 14.35 233 PRO A N 1
ATOM 2976 C CA . PRO A 1 186 ? 20.162 6.805 -20.687 1.00 18.12 233 PRO A CA 1
ATOM 2977 C C . PRO A 1 186 ? 20.337 7.265 -22.142 1.00 18.62 233 PRO A C 1
ATOM 2978 O O . PRO A 1 186 ? 20.642 6.566 -23.016 1.00 15.88 233 PRO A O 1
ATOM 2989 N N . PRO A 1 187 ? 20.104 8.561 -22.320 1.00 14.07 234 PRO A N 1
ATOM 2990 C CA . PRO A 1 187 ? 20.198 9.164 -23.642 1.00 16.35 234 PRO A CA 1
ATOM 2991 C C . PRO A 1 187 ? 21.573 9.078 -24.261 1.00 25.87 234 PRO A C 1
ATOM 2992 O O . PRO A 1 187 ? 21.682 9.136 -25.443 1.00 31.45 234 PRO A O 1
ATOM 3003 N N . SER A 1 188 ? 22.589 8.909 -23.456 1.00 20.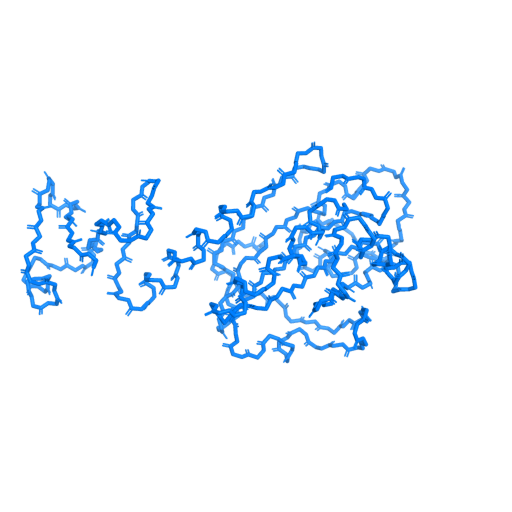62 235 SER A N 1
ATOM 3004 C CA . SER A 1 188 ? 23.937 8.797 -23.968 1.00 28.33 235 SER A CA 1
ATOM 3005 C C . SER A 1 188 ? 24.052 7.497 -24.752 1.00 28.55 235 SER A C 1
ATOM 3006 O O . SER A 1 188 ? 24.974 7.328 -25.489 1.00 26.64 235 SER A O 1
ATOM 3014 N N . VAL A 1 189 ? 23.086 6.603 -24.581 1.00 20.54 236 VAL A N 1
ATOM 3015 C CA . VAL A 1 189 ? 23.083 5.320 -25.251 1.00 18.62 236 VAL A CA 1
ATOM 3016 C C . VAL A 1 189 ? 22.226 5.363 -26.521 1.00 23.53 236 VAL A C 1
ATOM 3017 O O . VAL A 1 189 ? 21.077 5.536 -26.465 1.00 16.42 236 VAL A O 1
ATOM 3030 N N . SER A 1 190 ? 22.860 5.123 -27.668 1.00 19.07 237 SER A N 1
ATOM 3031 C CA . SER A 1 190 ? 22.166 5.108 -28.944 1.00 18.62 237 SER A CA 1
ATOM 3032 C C . SER A 1 190 ? 21.218 3.941 -29.053 1.00 20.27 237 SER A C 1
ATOM 3033 O O . SER A 1 190 ? 21.323 3.012 -28.344 1.00 18.49 237 SER A O 1
ATOM 3041 N N . ASN A 1 191 ? 20.274 4.031 -29.975 1.00 18.47 238 ASN A N 1
ATOM 3042 C CA . ASN A 1 191 ? 19.329 2.965 -30.145 1.00 19.07 238 ASN A CA 1
ATOM 3043 C C . ASN A 1 191 ? 20.032 1.627 -30.477 1.00 19.26 238 ASN A C 1
ATOM 3044 O O . ASN A 1 191 ? 19.641 0.645 -30.000 1.00 16.95 238 ASN A O 1
ATOM 3055 N N . ASP A 1 192 ? 21.053 1.669 -31.319 1.00 20.01 239 ASP A N 1
ATOM 3056 C CA . ASP A 1 192 ? 21.782 0.469 -31.654 1.00 18.02 239 ASP A CA 1
ATOM 3057 C C . ASP A 1 192 ? 22.506 -0.089 -30.433 1.00 18.67 239 ASP A C 1
ATOM 3058 O O . ASP A 1 192 ? 22.475 -1.218 -30.212 1.00 19.01 239 ASP A O 1
ATOM 3067 N N . GLU A 1 193 ? 23.135 0.773 -29.669 1.00 18.60 240 GLU A N 1
ATOM 3068 C CA . GLU A 1 193 ? 23.828 0.398 -28.434 1.00 17.78 240 GLU A CA 1
ATOM 3069 C C . GLU A 1 193 ? 22.799 -0.139 -27.460 1.00 19.20 240 GLU A C 1
ATOM 3070 O O . GLU A 1 193 ? 23.050 -1.063 -26.768 1.00 21.08 240 GLU A O 1
ATOM 3082 N N . ALA A 1 194 ? 21.623 0.457 -27.430 1.00 16.26 241 ALA A N 1
ATOM 3083 C CA . ALA A 1 194 ? 20.573 -0.020 -26.582 1.00 15.57 241 ALA A CA 1
ATOM 3084 C C . ALA A 1 194 ? 20.084 -1.421 -26.964 1.00 22.23 241 ALA A C 1
ATOM 3085 O O . ALA A 1 194 ? 19.732 -2.200 -26.113 1.00 16.12 241 ALA A O 1
ATOM 3092 N N . LYS A 1 195 ? 20.014 -1.680 -28.263 1.00 16.90 242 LYS A N 1
ATOM 3093 C CA . LYS A 1 195 ? 19.583 -2.970 -28.692 1.00 17.66 242 LYS A CA 1
ATOM 3094 C C . LYS A 1 195 ? 20.636 -3.999 -28.261 1.00 18.12 242 LYS A C 1
ATOM 3095 O O . LYS A 1 195 ? 20.329 -5.043 -27.911 1.00 20.61 242 LYS A O 1
ATOM 3114 N N . ALA A 1 196 ? 21.877 -3.627 -28.337 1.00 25.35 243 ALA A N 1
ATOM 3115 C CA . ALA A 1 196 ? 22.954 -4.541 -27.947 1.00 24.38 243 ALA A CA 1
ATOM 3116 C C . ALA A 1 196 ? 23.013 -4.897 -26.466 1.00 22.97 243 ALA A C 1
ATOM 3117 O O . ALA A 1 196 ? 23.322 -5.992 -26.083 1.00 22.41 243 ALA A O 1
ATOM 3124 N N . LYS A 1 197 ? 22.790 -3.891 -25.652 1.00 17.23 244 LYS A N 1
ATOM 3125 C CA . LYS A 1 197 ? 22.827 -4.004 -24.190 1.00 16.65 244 LYS A CA 1
ATOM 3126 C C . LYS A 1 197 ? 21.539 -4.437 -23.492 1.00 21.68 244 LYS A C 1
ATOM 3127 O O . LYS A 1 197 ? 21.584 -5.174 -22.543 1.00 19.73 244 LYS A O 1
ATOM 3146 N N . PHE A 1 198 ? 20.403 -3.952 -23.969 1.00 16.44 245 PHE A N 1
ATOM 3147 C CA . PHE A 1 198 ? 19.134 -4.209 -23.338 1.00 15.87 245 PHE A CA 1
ATOM 3148 C C . PHE A 1 198 ? 18.128 -5.045 -24.082 1.00 16.53 245 PHE A C 1
ATOM 3149 O O . PHE A 1 198 ? 17.188 -5.476 -23.527 1.00 21.64 245 PHE A O 1
ATOM 3166 N N . GLY A 1 199 ? 18.364 -5.253 -25.351 1.00 17.56 246 GLY A N 1
ATOM 3167 C CA . GLY A 1 199 ? 17.411 -6.026 -26.088 1.00 23.88 246 GLY A CA 1
ATOM 3168 C C . GLY A 1 199 ? 16.257 -5.286 -26.743 1.00 37.47 246 GLY A C 1
ATOM 3169 O O . GLY A 1 199 ? 16.421 -4.860 -27.881 1.00 52.06 246 GLY A O 1
ATOM 3173 N N . GLN A 1 200 ? 15.132 -5.233 -26.063 1.00 20.49 247 GLN A N 1
ATOM 3174 C CA . GLN A 1 200 ? 13.924 -4.600 -26.527 1.00 28.64 247 GLN A CA 1
ATOM 3175 C C . GLN A 1 200 ? 13.642 -3.410 -25.609 1.00 24.37 247 GLN A C 1
ATOM 3176 O O . GLN A 1 200 ? 13.957 -3.468 -24.470 1.00 21.83 247 GLN A O 1
ATOM 3190 N N . PHE A 1 201 ? 13.072 -2.371 -26.172 1.00 14.72 248 PHE A N 1
ATOM 3191 C CA . PHE A 1 201 ? 12.690 -1.172 -25.446 1.00 13.07 248 PHE A CA 1
ATOM 3192 C C . PHE A 1 201 ? 11.510 -0.527 -26.140 1.00 14.60 248 PHE A C 1
ATOM 3193 O O . PHE A 1 201 ? 11.288 -0.740 -27.297 1.00 13.93 248 PHE A O 1
ATOM 3210 N N . ASN A 1 202 ? 10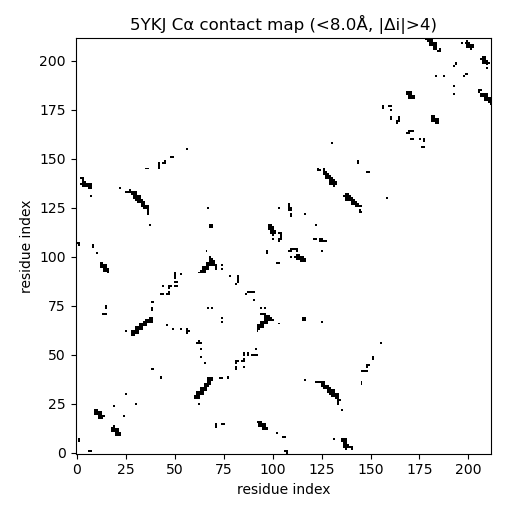.773 0.246 -25.368 1.00 12.54 249 ASN A N 1
ATOM 3211 C CA . ASN A 1 202 ? 9.622 0.977 -25.819 1.00 16.18 249 ASN A CA 1
ATOM 3212 C C . ASN A 1 202 ? 9.993 2.440 -25.918 1.00 14.73 249 ASN A C 1
ATOM 3213 O O . ASN A 1 202 ? 10.106 3.073 -24.930 1.00 13.90 249 ASN A O 1
ATOM 3224 N N . GLU A 1 203 ? 10.119 2.936 -27.141 1.00 13.10 250 GLU A N 1
ATOM 3225 C CA . GLU A 1 203 ? 10.478 4.309 -27.441 1.00 13.11 250 GLU A CA 1
ATOM 3226 C C . GLU A 1 203 ? 9.226 5.167 -27.481 1.00 11.43 250 GLU A C 1
ATOM 3227 O O . GLU A 1 203 ? 8.512 5.134 -28.403 1.00 13.86 250 GLU A O 1
ATOM 3239 N N . ILE A 1 204 ? 8.991 5.866 -26.383 1.00 12.44 251 ILE A N 1
ATOM 3240 C CA . ILE A 1 204 ? 7.899 6.797 -26.235 1.00 9.77 251 ILE A CA 1
ATOM 3241 C C . ILE A 1 204 ? 8.225 8.076 -27.017 1.00 10.18 251 ILE A C 1
ATOM 3242 O O . ILE A 1 204 ? 7.465 8.594 -27.704 1.00 9.94 251 ILE A O 1
ATOM 3258 N N . LYS A 1 205 ? 9.463 8.509 -26.847 1.00 9.09 252 LYS A N 1
ATOM 3259 C CA . LYS A 1 205 ? 10.085 9.587 -27.573 1.00 9.99 252 LYS A CA 1
ATOM 3260 C C . LYS A 1 205 ? 11.517 9.114 -27.736 1.00 9.28 252 LYS A C 1
ATOM 3261 O O . LYS A 1 205 ? 11.956 8.271 -27.062 1.00 9.85 252 LYS A O 1
ATOM 3280 N N . PRO A 1 206 ? 12.273 9.733 -28.653 1.00 9.32 253 PRO A N 1
ATOM 3281 C CA . PRO A 1 206 ? 13.647 9.259 -28.872 1.00 9.54 253 PRO A CA 1
ATOM 3282 C C . PRO A 1 206 ? 14.506 9.274 -27.614 1.00 11.54 253 PRO A C 1
ATOM 3283 O O . PRO A 1 206 ? 15.381 8.497 -27.485 1.00 12.62 253 PRO A O 1
ATOM 3294 N N . TYR A 1 207 ? 14.226 10.199 -26.720 1.00 11.76 254 TYR A N 1
ATOM 3295 C CA . TYR A 1 207 ? 14.977 10.331 -25.488 1.00 12.17 254 TYR A CA 1
ATOM 3296 C C . TYR A 1 207 ? 14.381 9.565 -24.297 1.00 14.33 254 TYR A C 1
ATOM 3297 O O . TYR A 1 207 ? 14.984 9.492 -23.274 1.00 13.16 254 TYR A O 1
ATOM 3315 N N . LEU A 1 208 ? 13.184 9.030 -24.496 1.00 8.41 255 LEU A N 1
ATOM 3316 C CA . LEU A 1 208 ? 12.493 8.330 -23.459 1.00 8.46 255 LEU A CA 1
ATOM 3317 C C . LEU A 1 208 ? 12.125 6.920 -23.899 1.00 11.66 255 LEU A C 1
ATOM 3318 O O . LEU A 1 208 ? 11.146 6.702 -24.512 1.00 10.73 255 LEU A O 1
ATOM 3334 N N . ARG A 1 209 ? 13.004 5.999 -23.524 1.00 10.31 256 ARG A N 1
ATOM 3335 C CA . ARG A 1 209 ? 12.891 4.585 -23.830 1.00 10.71 256 ARG A CA 1
ATOM 3336 C C . ARG A 1 209 ? 12.895 3.706 -22.589 1.00 14.87 256 ARG A C 1
ATOM 3337 O O . ARG A 1 209 ? 13.845 3.660 -21.921 1.00 13.47 256 ARG A O 1
ATOM 3358 N N . PHE A 1 210 ? 11.804 2.998 -22.376 1.00 10.30 257 PHE A N 1
ATOM 3359 C CA . PHE A 1 210 ? 11.671 2.081 -21.253 1.00 11.01 257 PHE A CA 1
ATOM 3360 C C . PHE A 1 210 ? 12.087 0.638 -21.603 1.00 14.99 257 PHE A C 1
ATOM 3361 O O . PHE A 1 210 ? 11.806 0.170 -22.633 1.00 14.19 257 PHE A O 1
ATOM 3378 N N . THR A 1 211 ? 12.727 -0.010 -20.659 1.00 14.34 258 THR A N 1
ATOM 3379 C CA . THR A 1 211 ? 13.154 -1.377 -20.853 1.00 13.41 258 THR A CA 1
ATOM 3380 C C . THR A 1 211 ? 12.929 -2.091 -19.560 1.00 16.35 258 THR A C 1
ATOM 3381 O O . THR A 1 211 ? 12.851 -1.487 -18.543 1.00 16.41 258 THR A O 1
ATOM 3392 N N . LYS A 1 212 ? 12.808 -3.392 -19.626 1.00 18.60 259 LYS A N 1
ATOM 3393 C CA . LYS A 1 212 ? 12.551 -4.167 -18.437 1.00 22.17 259 LYS A CA 1
ATOM 3394 C C . LYS A 1 212 ? 13.721 -4.278 -17.520 1.00 22.42 259 LYS A C 1
ATOM 3395 O O . LYS A 1 212 ? 14.831 -4.170 -17.895 1.00 25.83 259 LYS A O 1
ATOM 3414 N N . SER A 1 213 ? 13.390 -4.444 -16.245 1.00 33.46 260 SER A N 1
ATOM 3415 C CA . SER A 1 213 ? 14.382 -4.600 -15.223 1.00 40.93 260 SER A CA 1
ATOM 3416 C C . SER A 1 213 ? 14.497 -6.069 -15.023 1.00 41.41 260 SER A C 1
ATOM 3417 O O . SER A 1 213 ? 15.506 -6.678 -15.315 1.00 43.21 260 SER A O 1
#

InterPro domains:
  IPR000866 Alkyl hydroperoxide reductase subunit C/ Thiol specific antioxidant [PF00578] (52-188)
  IPR013766 Thioredoxin domain [PS51352] (49-212)
  IPR019479 Peroxiredoxin, C-terminal [PF10417] (209-245)
  IPR024706 Peroxiredoxin, AhpC-type [PIRSF000239] (45-259)
  IPR036249 Thioredoxin-like superfamily [SSF52833] (49-259)
  IPR045020 1-Cys peroxiredoxin [cd03016] (51-259)
  IPR050217 Thiol-specific antioxidant peroxiredoxin [PTHR10681] (44-235)